Protein AF-A0A545VJJ9-F1 (afdb_monomer_lite)

InterPro domains:
  IPR016169 FAD-binding, type PCMH, subdomain 2 [G3DSA:3.30.465.10] (270-296)

Foldseek 3Di:
DDDDDFAAQEEEDDDDDDADADAFPDDDPPDPQPPPPVVLCVQADPPKDKAAPPDPVQCVLLPAPDPDDRDPDGIDIRHDDVSNSLLAHHHDYDYDDPPDQFPPCVVCVRVVRNPHPDDDTGDDDPVCVCVVSQNDCVRPVNDPPQKDKAKDKFFAAHDHVSLVVVLRVLVSVLCVVPVQQRNWYKYKYFDDLCVLLVDDCVPDQFHPSNTGIMIMGIRIGHDPVDPVVVVSSVVSNVVSLVSVVVSRVDPATAGDQVNHRQPDDCCNHRNPDPVSLVVQVVVCCVPPVPCPPVDGPDSD

Secondary structure (DSSP, 8-state):
-------EEEEEE---S---EE--------------SHHHHTTS-TT-EEE-TTSHHHHHHT----SSPPP----EEE--SHHHHHTS-EEEEE---TT-SS--HHHHHHHHTT--S--------GGGHHHHTT-STTSGGGS---EEEEE--EEESSEEHHHHHHHHHHHHHHHHH-GGGTT-EEEEEE---HHHHTS-GGGSS---TT--EEEEEEEEEE--S-HHHHHHHHHHHHHHHHHHHHHHT-SS----GGG--S---HHHHH-S-HHHHHHHHHHHHHH-TT-SS-SSS---

Radius of gyration: 21.26 Å; chains: 1; bounding box: 45×46×68 Å

Organism: NCBI:txid43265

pLDDT: mean 77.05, std 21.9, range [18.28, 98.44]

Structure (mmCIF, N/CA/C/O backbone):
data_AF-A0A545VJJ9-F1
#
_entry.id   AF-A0A545VJJ9-F1
#
loop_
_atom_site.group_PDB
_atom_site.id
_atom_site.type_symbol
_atom_site.label_atom_id
_atom_site.label_alt_id
_atom_site.label_comp_id
_atom_site.label_asym_id
_atom_site.label_entity_id
_atom_site.label_seq_id
_atom_site.pdbx_PDB_ins_code
_atom_site.Cartn_x
_atom_site.Cartn_y
_atom_site.Cartn_z
_atom_site.occupancy
_atom_site.B_iso_or_equiv
_atom_site.auth_seq_id
_atom_site.auth_comp_id
_atom_site.auth_asym_id
_atom_site.auth_atom_id
_atom_site.pdbx_PDB_model_num
ATOM 1 N N . MET A 1 1 ? -25.730 14.540 4.081 1.00 20.94 1 MET A N 1
ATOM 2 C CA . MET A 1 1 ? -25.357 14.005 5.403 1.00 20.94 1 MET A CA 1
ATOM 3 C C . MET A 1 1 ? -23.858 13.904 5.384 1.00 20.94 1 MET A C 1
ATOM 5 O O . MET A 1 1 ? -23.326 13.169 4.560 1.00 20.94 1 MET A O 1
ATOM 9 N N . ASP A 1 2 ? -23.224 14.782 6.146 1.00 18.28 2 ASP A N 1
ATOM 10 C CA . ASP A 1 2 ? -21.819 15.124 5.984 1.00 18.28 2 ASP A CA 1
ATOM 11 C C . ASP A 1 2 ? -20.906 14.002 6.476 1.00 18.28 2 ASP A C 1
ATOM 13 O O . ASP A 1 2 ? -21.122 13.402 7.527 1.00 18.28 2 ASP A O 1
ATOM 17 N N . VAL A 1 3 ? -19.922 13.691 5.634 1.00 21.20 3 VAL A N 1
ATOM 18 C CA . VAL A 1 3 ? -18.941 12.626 5.814 1.00 21.20 3 VAL A CA 1
ATOM 19 C C . VAL A 1 3 ? -17.660 13.283 6.299 1.00 21.20 3 VAL A C 1
ATOM 21 O O . VAL A 1 3 ? -17.005 13.981 5.525 1.00 21.20 3 VAL A O 1
ATOM 24 N N . LEU A 1 4 ? -17.279 13.029 7.547 1.00 19.20 4 LEU A N 1
ATOM 25 C CA . LEU A 1 4 ? -15.969 13.412 8.053 1.00 19.20 4 LEU A CA 1
ATOM 26 C C . LEU A 1 4 ? -15.004 12.235 7.928 1.00 19.20 4 LEU A C 1
ATOM 28 O O . LEU A 1 4 ? -15.142 11.196 8.569 1.00 19.20 4 LEU A O 1
ATOM 32 N N . ARG A 1 5 ? -14.046 12.402 7.013 1.00 25.05 5 ARG A N 1
ATOM 33 C CA . ARG A 1 5 ? -12.944 11.477 6.758 1.00 25.05 5 ARG A CA 1
ATOM 34 C C . ARG A 1 5 ? -11.735 12.039 7.484 1.00 25.05 5 ARG A C 1
ATOM 36 O O . ARG A 1 5 ? -11.186 13.038 7.034 1.00 25.05 5 ARG A O 1
ATOM 43 N N . VAL A 1 6 ? -11.331 11.413 8.582 1.00 22.17 6 VAL A N 1
ATOM 44 C CA . VAL A 1 6 ? -10.058 11.727 9.239 1.00 22.17 6 VAL A CA 1
ATOM 45 C C . VAL A 1 6 ? -9.119 10.544 9.042 1.00 22.17 6 VAL A C 1
ATOM 47 O O . VAL A 1 6 ? -9.543 9.389 9.122 1.00 22.17 6 VAL A O 1
ATOM 50 N N . ALA A 1 7 ? -7.878 10.849 8.661 1.00 23.67 7 ALA A N 1
ATOM 51 C CA . ALA A 1 7 ? -6.887 9.891 8.200 1.00 23.67 7 ALA A CA 1
ATOM 52 C C . ALA A 1 7 ? -6.727 8.710 9.150 1.00 23.67 7 ALA A C 1
ATOM 54 O O . ALA A 1 7 ? -6.423 8.864 10.334 1.00 23.67 7 ALA A O 1
ATOM 55 N N . ALA A 1 8 ? -6.905 7.522 8.579 1.00 26.80 8 ALA A N 1
ATOM 56 C CA . ALA A 1 8 ? -6.723 6.272 9.270 1.00 26.80 8 ALA A CA 1
ATOM 57 C C . ALA A 1 8 ? -5.592 5.459 8.631 1.00 26.80 8 ALA A C 1
ATOM 59 O O . ALA A 1 8 ? -5.534 5.303 7.407 1.00 26.80 8 ALA A O 1
ATOM 60 N N . ALA A 1 9 ? -4.733 4.874 9.465 1.00 27.95 9 ALA A N 1
ATOM 61 C CA . ALA A 1 9 ? -4.106 3.602 9.152 1.00 27.95 9 ALA A CA 1
ATOM 62 C C . ALA A 1 9 ? -5.248 2.623 8.853 1.00 27.95 9 ALA A C 1
ATOM 64 O O . ALA A 1 9 ? -5.982 2.214 9.752 1.00 27.95 9 ALA A O 1
ATOM 65 N N . SER A 1 10 ? -5.476 2.347 7.573 1.00 28.97 10 SER A N 1
ATOM 66 C CA . SER A 1 10 ? -6.531 1.437 7.146 1.00 28.97 10 SER A CA 1
ATOM 67 C C . SER A 1 10 ? -5.924 0.052 7.114 1.00 28.97 10 SER A C 1
ATOM 69 O O . SER A 1 10 ? -4.957 -0.217 6.406 1.00 28.97 10 SER A O 1
ATOM 71 N N . THR A 1 11 ? -6.452 -0.830 7.940 1.00 28.98 11 THR A N 1
ATOM 72 C CA . THR A 1 11 ? -6.027 -2.220 7.958 1.00 28.98 11 THR A CA 1
ATOM 73 C C . THR A 1 11 ? -7.185 -3.070 7.453 1.00 28.98 11 THR A C 1
ATOM 75 O O . THR A 1 11 ? -8.321 -2.975 7.925 1.00 28.98 11 THR A O 1
ATOM 78 N N . TRP A 1 12 ? -6.905 -3.847 6.415 1.00 28.59 12 TRP A N 1
ATOM 79 C CA . TRP A 1 12 ? -7.834 -4.786 5.811 1.00 28.59 12 TRP A CA 1
ATOM 80 C C . TRP A 1 12 ? -7.461 -6.165 6.317 1.00 28.59 12 TRP A C 1
ATOM 82 O O . TRP A 1 12 ? -6.346 -6.615 6.068 1.00 28.59 12 TRP A O 1
ATOM 92 N N . SER A 1 13 ? -8.383 -6.831 7.002 1.00 28.17 13 SER A N 1
ATOM 93 C CA . SER A 1 13 ? -8.182 -8.206 7.450 1.00 28.17 13 SER A CA 1
ATOM 94 C C . SER A 1 13 ? -9.386 -9.042 7.044 1.00 28.17 13 SER A C 1
ATOM 96 O O . SER A 1 13 ? -10.445 -8.954 7.661 1.00 28.17 13 SER A O 1
ATOM 98 N N . TYR A 1 14 ? -9.225 -9.881 6.017 1.00 26.98 14 TYR A N 1
ATOM 99 C CA . TYR A 1 14 ? -10.125 -11.017 5.807 1.00 26.98 14 TYR A CA 1
ATOM 100 C C . TYR A 1 14 ? -9.566 -12.192 6.600 1.00 26.98 14 TYR A C 1
ATOM 102 O O . TYR A 1 14 ? -8.536 -12.768 6.244 1.00 26.98 14 TYR A O 1
ATOM 110 N N . PHE A 1 15 ? -10.205 -12.514 7.724 1.00 26.39 15 PHE A N 1
ATOM 111 C CA . PHE A 1 15 ? -9.742 -13.603 8.571 1.00 26.39 15 PHE A CA 1
ATOM 112 C C . PHE A 1 15 ? -9.972 -14.955 7.892 1.00 26.39 15 PHE A C 1
ATOM 114 O O . PHE A 1 15 ? -11.098 -15.387 7.672 1.00 26.39 15 PHE A O 1
ATOM 121 N N . SER A 1 16 ? -8.867 -15.652 7.646 1.00 28.75 16 SER A N 1
ATOM 122 C CA . SER A 1 16 ? -8.814 -17.108 7.557 1.00 28.75 16 SER A CA 1
ATOM 123 C C . SER A 1 16 ? -7.628 -17.575 8.403 1.00 28.75 16 SER A C 1
ATOM 125 O O . SER A 1 16 ? -6.496 -17.341 7.991 1.00 28.75 16 SER A O 1
ATOM 127 N N . ASP A 1 17 ? -7.907 -18.127 9.587 1.00 27.34 17 ASP A N 1
ATOM 128 C CA . ASP A 1 17 ? -7.131 -18.923 10.570 1.00 27.34 17 ASP A CA 1
ATOM 129 C C . ASP A 1 17 ? -5.579 -18.899 10.671 1.00 27.34 17 ASP A C 1
ATOM 131 O O . ASP A 1 17 ? -5.043 -19.611 11.510 1.00 27.34 17 ASP A O 1
ATOM 135 N N . ASN A 1 18 ? -4.816 -18.092 9.924 1.00 29.27 18 ASN A N 1
ATOM 136 C CA . ASN A 1 18 ? -3.358 -18.265 9.787 1.00 29.27 18 ASN A CA 1
ATOM 137 C C . ASN A 1 18 ? -2.501 -16.992 9.945 1.00 29.27 18 ASN A C 1
ATOM 139 O O . ASN A 1 18 ? -1.331 -16.997 9.563 1.00 29.27 18 ASN A O 1
ATOM 143 N N . ALA A 1 19 ? -3.023 -15.901 10.513 1.00 33.28 19 ALA A N 1
ATOM 144 C CA . ALA A 1 19 ? -2.192 -14.733 10.816 1.00 33.28 19 ALA A CA 1
ATOM 145 C C . ALA A 1 19 ? -1.406 -14.959 12.123 1.00 33.28 19 ALA A C 1
ATOM 147 O O . ALA A 1 19 ? -1.921 -14.746 13.219 1.00 33.28 19 ALA A O 1
ATOM 148 N N . THR A 1 20 ? -0.154 -15.408 12.015 1.00 31.19 20 THR A N 1
ATOM 149 C CA . THR A 1 20 ? 0.766 -15.503 13.154 1.00 31.19 20 THR A CA 1
ATOM 150 C C . THR A 1 20 ? 1.360 -14.129 13.481 1.00 31.19 20 THR A C 1
ATOM 152 O O . THR A 1 20 ? 1.963 -13.466 12.637 1.00 31.19 20 THR A O 1
ATOM 155 N N . LEU A 1 21 ? 1.192 -13.692 14.731 1.00 34.75 21 LEU A N 1
ATOM 156 C CA . LEU A 1 21 ? 1.942 -12.575 15.311 1.00 34.75 21 LEU A CA 1
ATOM 157 C C . LEU A 1 21 ? 3.340 -13.084 15.692 1.00 34.75 21 LEU A C 1
ATOM 159 O O . LEU A 1 21 ? 3.452 -14.137 16.319 1.00 34.75 21 LEU A O 1
ATOM 163 N N . SER A 1 22 ? 4.397 -12.359 15.327 1.00 37.69 22 SER A N 1
ATOM 164 C CA . SER A 1 22 ? 5.768 -12.672 15.745 1.00 37.69 22 SER A CA 1
ATOM 165 C C . SER A 1 22 ? 6.411 -11.440 16.381 1.00 37.69 22 SER A C 1
ATOM 167 O O . SER A 1 22 ? 6.237 -10.326 15.887 1.00 37.69 22 SER A O 1
ATOM 169 N N . TYR A 1 23 ? 7.131 -11.643 17.486 1.00 37.50 23 TYR A N 1
ATOM 170 C CA . TYR A 1 23 ? 8.018 -10.634 18.061 1.00 37.50 23 TYR A CA 1
ATOM 171 C C . TYR A 1 23 ? 9.285 -10.582 17.210 1.00 37.50 23 TYR A C 1
ATOM 173 O O . TYR A 1 23 ? 9.934 -11.607 16.991 1.00 37.50 23 TYR A O 1
ATOM 181 N N . CYS A 1 24 ? 9.633 -9.403 16.703 1.00 43.34 24 CYS A N 1
ATOM 182 C CA . CYS A 1 24 ? 10.819 -9.262 15.871 1.00 43.34 24 CYS A CA 1
ATOM 183 C C . CYS A 1 24 ? 12.086 -9.319 16.723 1.00 43.34 24 CYS A C 1
ATOM 185 O O . CYS A 1 24 ? 12.198 -8.621 17.728 1.00 43.34 24 CYS A O 1
ATOM 187 N N . ASN A 1 25 ? 13.081 -10.092 16.278 1.00 33.94 25 ASN A N 1
ATOM 188 C CA . ASN A 1 25 ? 14.444 -10.060 16.814 1.00 33.94 25 ASN A CA 1
ATOM 189 C C . ASN A 1 25 ? 15.152 -8.752 16.403 1.00 33.94 25 ASN A C 1
ATOM 191 O O . ASN A 1 25 ? 16.148 -8.769 15.681 1.00 33.94 25 ASN A O 1
ATOM 195 N N . LEU A 1 26 ? 14.633 -7.601 16.832 1.00 33.31 26 LEU A N 1
ATOM 196 C CA . LEU A 1 26 ? 15.369 -6.345 16.791 1.00 33.31 26 LEU A CA 1
ATOM 197 C C . LEU A 1 26 ? 16.293 -6.320 18.011 1.00 33.31 26 LEU A C 1
ATOM 199 O O . LEU A 1 26 ? 15.840 -6.301 19.155 1.00 33.31 26 LEU A O 1
ATOM 203 N N . VAL A 1 27 ? 17.606 -6.338 17.773 1.00 33.19 27 VAL A N 1
ATOM 204 C CA . VAL A 1 27 ? 18.608 -6.065 18.809 1.00 33.19 27 VAL A CA 1
ATOM 205 C C . VAL A 1 27 ? 18.357 -4.651 19.323 1.00 33.19 27 VAL A C 1
ATOM 207 O O . VAL A 1 27 ? 18.687 -3.698 18.629 1.00 33.19 27 VAL A O 1
ATOM 210 N N . SER A 1 28 ? 17.740 -4.538 20.506 1.00 32.59 28 SER A N 1
ATOM 211 C CA . SER A 1 28 ? 17.663 -3.346 21.364 1.00 32.59 28 SER A CA 1
ATOM 212 C C . SER A 1 28 ? 17.810 -2.008 20.619 1.00 32.59 28 SER A C 1
ATOM 214 O O . SER A 1 28 ? 18.750 -1.248 20.864 1.00 32.59 28 SER A O 1
ATOM 216 N N . ALA A 1 29 ? 16.875 -1.690 19.724 1.00 29.45 29 ALA A N 1
ATOM 217 C CA . ALA A 1 29 ? 16.673 -0.300 19.351 1.00 29.45 29 ALA A CA 1
ATOM 218 C C . ALA A 1 29 ? 15.971 0.352 20.545 1.00 29.45 29 ALA A C 1
ATOM 220 O O . ALA A 1 29 ? 14.855 -0.040 20.889 1.00 29.45 29 ALA A O 1
ATOM 221 N N . GLN A 1 30 ? 16.649 1.278 21.228 1.00 25.94 30 GLN A N 1
ATOM 222 C CA . GLN A 1 30 ? 16.035 2.079 22.285 1.00 25.94 30 GLN A CA 1
ATOM 223 C C . GLN A 1 30 ? 14.725 2.659 21.751 1.00 25.94 30 GLN A C 1
ATOM 225 O O . GLN A 1 30 ? 14.731 3.483 20.837 1.00 25.94 30 GLN A O 1
ATOM 230 N N . VAL A 1 31 ? 13.607 2.199 22.314 1.00 28.56 31 VAL A N 1
ATOM 231 C CA . VAL A 1 31 ? 12.298 2.814 22.110 1.00 28.56 31 VAL A CA 1
ATOM 232 C C . VAL A 1 31 ? 12.452 4.275 22.542 1.00 28.56 31 VAL A C 1
ATOM 234 O O . VAL A 1 31 ? 12.820 4.503 23.698 1.00 28.56 31 VAL A O 1
ATOM 237 N N . PRO A 1 32 ? 12.238 5.265 21.657 1.00 27.86 32 PRO A N 1
ATOM 238 C CA . PRO A 1 32 ? 12.323 6.661 22.048 1.00 27.86 32 PRO A CA 1
ATOM 239 C C . PRO A 1 32 ? 11.329 6.902 23.183 1.00 27.86 32 PRO A C 1
ATOM 241 O O . PRO A 1 32 ? 10.122 6.730 23.019 1.00 27.86 32 PRO A O 1
ATOM 244 N N . THR A 1 33 ? 11.832 7.260 24.360 1.00 31.61 33 THR A N 1
ATOM 245 C CA . THR A 1 33 ? 10.987 7.715 25.459 1.00 31.61 33 THR A CA 1
ATOM 246 C C . THR A 1 33 ? 10.399 9.059 25.056 1.00 31.61 33 THR A C 1
ATOM 248 O O . THR A 1 33 ? 11.144 10.031 24.897 1.00 31.61 33 THR A O 1
ATOM 251 N N . TYR A 1 34 ? 9.076 9.109 24.874 1.00 36.38 34 TYR A N 1
ATOM 252 C CA . TYR A 1 34 ? 8.335 10.347 24.641 1.00 36.38 34 TYR A CA 1
ATOM 253 C C . TYR A 1 34 ? 8.716 11.369 25.711 1.00 36.38 34 TYR A C 1
ATOM 255 O O . TYR A 1 34 ? 8.394 11.207 26.885 1.00 36.38 34 TYR A O 1
ATOM 263 N N . THR A 1 35 ? 9.445 12.406 25.313 1.00 40.19 35 THR A N 1
ATOM 264 C CA . THR A 1 35 ? 10.020 13.379 26.252 1.00 40.19 35 THR A CA 1
ATOM 265 C C . THR A 1 35 ? 9.214 14.668 26.333 1.00 40.19 35 THR A C 1
ATOM 267 O O . THR A 1 35 ? 9.600 15.561 27.079 1.00 40.19 35 THR A O 1
ATOM 270 N N . ASN A 1 36 ? 8.092 14.799 25.612 1.00 52.25 36 ASN A N 1
ATOM 271 C CA . ASN A 1 36 ? 7.314 16.034 25.680 1.00 52.25 36 ASN A CA 1
ATOM 272 C C . ASN A 1 36 ? 5.805 15.852 25.455 1.00 52.25 36 ASN A C 1
ATOM 274 O O . ASN A 1 36 ? 5.243 16.291 24.454 1.00 52.25 36 ASN A O 1
ATOM 278 N N . VAL A 1 37 ? 5.146 15.208 26.421 1.00 56.00 37 VAL A N 1
ATOM 279 C CA . VAL A 1 37 ? 3.677 15.127 26.506 1.00 56.00 37 VAL A CA 1
ATOM 280 C C . VAL A 1 37 ? 3.046 16.524 26.620 1.00 56.00 37 VAL A C 1
ATOM 282 O O . VAL A 1 37 ? 1.976 16.768 26.066 1.00 56.00 37 VAL A O 1
ATOM 285 N N . SER A 1 38 ? 3.741 17.472 27.255 1.00 54.41 38 SER A N 1
ATOM 286 C CA . SER A 1 38 ? 3.285 18.857 27.404 1.00 54.41 38 SER A CA 1
ATOM 287 C C . SER A 1 38 ? 3.072 19.550 26.052 1.00 54.41 38 SER A C 1
ATOM 289 O O . SER A 1 38 ? 2.041 20.178 25.843 1.00 54.41 38 SER A O 1
ATOM 291 N N . ALA A 1 39 ? 3.976 19.345 25.088 1.00 55.91 39 ALA A N 1
ATOM 292 C CA . ALA A 1 39 ? 3.850 19.897 23.734 1.00 55.91 39 ALA A CA 1
ATOM 293 C C . ALA A 1 39 ? 2.731 19.253 22.887 1.00 55.91 39 ALA A C 1
ATOM 295 O O . ALA A 1 39 ? 2.353 19.798 21.847 1.00 55.91 39 ALA A O 1
ATOM 296 N N . LEU A 1 40 ? 2.235 18.072 23.276 1.00 57.34 40 LEU A N 1
ATOM 297 C CA . LEU A 1 40 ? 1.028 17.486 22.691 1.00 57.34 40 LEU A CA 1
ATOM 298 C C . LEU A 1 40 ? -0.216 18.128 23.310 1.00 57.34 40 LEU A C 1
ATOM 300 O O . LEU A 1 40 ? -1.085 18.550 22.559 1.00 57.34 40 LEU A O 1
ATOM 304 N N . GLY A 1 41 ? -0.257 18.282 24.638 1.00 66.56 41 GLY A N 1
ATOM 305 C CA . GLY A 1 41 ? -1.374 18.917 25.348 1.00 66.56 41 GLY A CA 1
ATOM 306 C C . GLY A 1 41 ? -1.660 20.346 24.880 1.00 66.56 41 GLY A C 1
ATOM 307 O O . GLY A 1 41 ? -2.815 20.705 24.710 1.00 66.56 41 GLY A O 1
ATOM 308 N N . GLU A 1 42 ? -0.623 21.129 24.568 1.00 74.31 42 GLU A N 1
ATOM 309 C CA . GLU A 1 42 ? -0.762 22.492 24.019 1.00 74.31 42 GLU A CA 1
ATOM 310 C C . GLU A 1 42 ? -1.449 22.560 22.644 1.00 74.31 42 GLU A C 1
ATOM 312 O O . GLU A 1 42 ? -1.884 23.633 22.227 1.00 74.31 42 GLU A O 1
ATOM 317 N N . LYS A 1 43 ? -1.501 21.440 21.914 1.00 57.81 43 LYS A N 1
ATOM 318 C CA . LYS A 1 43 ? -2.088 21.352 20.568 1.00 57.81 43 LYS A CA 1
ATOM 319 C C . LYS A 1 43 ? -3.464 20.715 20.556 1.00 57.81 43 LYS A C 1
ATOM 321 O O . LYS A 1 43 ? -4.127 20.760 19.525 1.00 57.81 43 LYS A O 1
ATOM 326 N N . LEU A 1 44 ? -3.853 20.101 21.665 1.00 73.44 44 LEU A N 1
ATOM 327 C CA . LEU A 1 44 ? -5.192 19.587 21.814 1.00 73.44 44 LEU A CA 1
ATOM 328 C C . LEU A 1 44 ? -6.122 20.728 22.237 1.00 73.44 44 LEU A C 1
ATOM 330 O O . LEU A 1 44 ? -5.712 21.729 22.830 1.00 73.44 44 LEU A O 1
ATOM 334 N N . SER A 1 45 ? -7.390 20.577 21.905 1.00 78.12 45 SER A N 1
ATOM 335 C CA . SER A 1 45 ? -8.471 21.411 22.381 1.00 78.12 45 SER A CA 1
ATOM 336 C C . SER A 1 45 ? -8.519 21.389 23.909 1.00 78.12 45 SER A C 1
ATOM 338 O O . SER A 1 45 ? -8.068 20.448 24.560 1.00 78.12 45 SER A O 1
ATOM 340 N N . ALA A 1 46 ? -9.080 22.445 24.497 1.00 84.69 46 ALA A N 1
ATOM 341 C CA . ALA A 1 46 ? -9.102 22.619 25.949 1.00 84.69 46 ALA A CA 1
ATOM 342 C C . ALA A 1 46 ? -9.830 21.488 26.704 1.00 84.69 46 ALA A C 1
ATOM 344 O O . ALA A 1 46 ? -9.577 21.297 27.891 1.00 84.69 46 ALA A O 1
ATOM 345 N N . ASP A 1 47 ? -10.711 20.756 26.018 1.00 83.06 47 ASP A N 1
ATOM 346 C CA . ASP A 1 47 ? -11.502 19.662 26.583 1.00 83.06 47 ASP A CA 1
ATOM 347 C C . ASP A 1 47 ? -10.863 18.281 26.357 1.00 83.06 47 ASP A C 1
ATOM 349 O O . ASP A 1 47 ? -11.345 17.277 26.886 1.00 83.06 47 ASP A O 1
ATOM 353 N N . ALA A 1 48 ? -9.787 18.210 25.572 1.00 76.44 48 ALA A N 1
ATOM 354 C CA . ALA A 1 48 ? -9.031 16.988 25.375 1.00 76.44 48 ALA A CA 1
ATOM 355 C C . ALA A 1 48 ? -8.095 16.726 26.556 1.00 76.44 48 ALA A C 1
ATOM 357 O O . ALA A 1 48 ? -7.595 17.635 27.220 1.00 76.44 48 ALA A O 1
ATOM 358 N N . GLU A 1 49 ? -7.813 15.452 26.801 1.00 82.31 49 GLU A N 1
ATOM 359 C CA . GLU A 1 49 ? -7.069 15.039 27.981 1.00 82.31 49 GLU A CA 1
ATOM 360 C C . GLU A 1 49 ? -5.975 14.047 27.624 1.00 82.31 49 GLU A C 1
ATOM 362 O O . GLU A 1 49 ? -6.166 13.149 26.806 1.00 82.31 49 GLU A O 1
ATOM 367 N N . ILE A 1 50 ? -4.826 14.177 28.283 1.00 72.88 50 ILE A N 1
ATOM 368 C CA . ILE A 1 50 ? -3.759 13.187 28.200 1.00 72.88 50 ILE A CA 1
ATOM 369 C C . ILE A 1 50 ? -3.681 12.451 29.533 1.00 72.88 50 ILE A C 1
ATOM 371 O O . ILE A 1 50 ? -3.290 13.019 30.550 1.00 72.88 50 ILE A O 1
ATOM 375 N N . LEU A 1 51 ? -4.039 11.172 29.522 1.00 76.56 51 LEU A N 1
ATOM 376 C CA . LEU A 1 51 ? -3.945 10.297 30.682 1.00 76.56 51 LEU A CA 1
ATOM 377 C C . LEU A 1 51 ? -2.535 9.710 30.739 1.00 76.56 51 LEU A C 1
ATOM 379 O O . LEU A 1 51 ? -2.094 9.038 29.803 1.00 76.56 51 LEU A O 1
ATOM 383 N N . LEU A 1 52 ? -1.835 9.955 31.841 1.00 77.56 52 LEU A N 1
ATOM 384 C CA . LEU A 1 52 ? -0.496 9.431 32.112 1.00 77.56 52 LEU A CA 1
ATOM 385 C C . LEU A 1 52 ? -0.556 8.163 32.985 1.00 77.56 52 LEU A C 1
ATOM 387 O O . LEU A 1 52 ? -1.551 7.984 33.696 1.00 77.56 52 LEU A O 1
ATOM 391 N N . PRO A 1 53 ? 0.482 7.294 32.962 1.00 72.56 53 PRO A N 1
ATOM 392 C CA . PRO A 1 53 ? 0.483 6.000 33.656 1.00 72.56 53 PRO A CA 1
ATOM 393 C C . PRO A 1 53 ? 0.166 6.020 35.157 1.00 72.56 53 PRO A C 1
ATOM 395 O O . PRO A 1 53 ? -0.275 5.013 35.714 1.00 72.56 53 PRO A O 1
ATOM 398 N N . ASP A 1 54 ? 0.398 7.157 35.801 1.00 77.25 54 ASP A N 1
ATOM 399 C CA . ASP A 1 54 ? 0.174 7.427 37.218 1.00 77.25 54 ASP A CA 1
ATOM 400 C C . ASP A 1 54 ? -1.272 7.833 37.562 1.00 77.25 54 ASP A C 1
ATOM 402 O O . ASP A 1 54 ? -1.613 7.906 38.740 1.00 77.25 54 ASP A O 1
ATOM 406 N N . SER A 1 55 ? -2.141 8.059 36.570 1.00 74.56 55 SER A N 1
ATOM 407 C CA . SER A 1 55 ? -3.541 8.441 36.800 1.00 74.56 55 SER A CA 1
ATOM 408 C C . SER A 1 55 ? -4.498 7.241 36.889 1.00 74.56 55 SER A C 1
ATOM 410 O O . SER A 1 55 ? -4.418 6.290 36.109 1.00 74.56 55 SER A O 1
ATOM 412 N N . ASP A 1 56 ? -5.493 7.304 37.782 1.00 76.44 56 ASP A N 1
ATOM 413 C CA . ASP A 1 56 ? -6.521 6.251 37.913 1.00 76.44 56 ASP A CA 1
ATOM 414 C C . ASP A 1 56 ? -7.301 6.045 36.607 1.00 76.44 56 ASP A C 1
ATOM 416 O O . ASP A 1 56 ? -7.613 4.925 36.194 1.00 76.44 56 ASP A O 1
ATOM 420 N N . ARG A 1 57 ? -7.577 7.144 35.898 1.00 72.81 57 ARG A N 1
ATOM 421 C CA . ARG A 1 57 ? -8.264 7.107 34.604 1.00 72.81 57 ARG A CA 1
ATOM 422 C C . ARG A 1 57 ? -7.426 6.453 33.518 1.00 72.81 57 ARG A C 1
ATOM 424 O O . ARG A 1 57 ? -8.005 5.783 32.670 1.00 72.81 57 ARG A O 1
ATOM 431 N N . TYR A 1 58 ? -6.100 6.566 33.559 1.00 68.69 58 TYR A N 1
ATOM 432 C CA . TYR A 1 58 ? -5.230 5.806 32.667 1.00 68.69 58 TYR A CA 1
ATOM 433 C C . TYR A 1 58 ? -5.359 4.304 32.910 1.00 68.69 58 TYR A C 1
ATOM 435 O O . TYR A 1 58 ? -5.492 3.552 31.950 1.00 68.69 58 TYR A O 1
ATOM 443 N N . GLN A 1 59 ? -5.376 3.849 34.166 1.00 69.88 59 GLN A N 1
ATOM 444 C CA . GLN A 1 59 ? -5.517 2.420 34.485 1.00 69.88 59 GLN A CA 1
ATOM 445 C C . GLN A 1 59 ? -6.854 1.859 33.986 1.00 69.88 59 GLN A C 1
ATOM 447 O O . GLN A 1 59 ? -6.925 0.722 33.524 1.00 69.88 59 GLN A O 1
ATOM 452 N N . HIS A 1 60 ? -7.909 2.677 34.016 1.00 69.69 60 HIS A N 1
ATOM 453 C CA . HIS A 1 60 ? -9.195 2.347 33.407 1.00 69.69 60 HIS A CA 1
ATOM 454 C C . HIS A 1 60 ? -9.167 2.386 31.872 1.00 69.69 60 HIS A C 1
ATOM 456 O O . HIS A 1 60 ? -9.681 1.464 31.244 1.00 69.69 60 HIS A O 1
ATOM 462 N N . ALA A 1 61 ? -8.558 3.408 31.270 1.00 57.31 61 ALA A N 1
ATOM 463 C CA . ALA A 1 61 ? -8.478 3.582 29.817 1.00 57.31 61 ALA A CA 1
ATOM 464 C C . ALA A 1 61 ? -7.541 2.571 29.136 1.00 57.31 61 ALA A C 1
ATOM 466 O O . ALA A 1 61 ? -7.702 2.257 27.963 1.00 57.31 61 ALA A O 1
ATOM 467 N N . THR A 1 62 ? -6.573 2.041 29.879 1.00 62.84 62 THR A N 1
ATOM 468 C CA . THR A 1 62 ? -5.641 1.001 29.430 1.00 62.84 62 THR A CA 1
ATOM 469 C C . THR A 1 62 ? -6.014 -0.385 29.947 1.00 62.84 62 THR A C 1
ATOM 471 O O . THR A 1 62 ? -5.261 -1.346 29.765 1.00 62.84 62 THR A O 1
ATOM 474 N N . ARG A 1 63 ? -7.188 -0.517 30.583 1.00 61.75 63 ARG A N 1
ATOM 475 C CA . ARG A 1 63 ? -7.667 -1.778 31.143 1.00 61.75 63 ARG A CA 1
ATOM 476 C C . ARG A 1 63 ? -7.909 -2.773 30.017 1.00 61.75 63 ARG A C 1
ATOM 478 O O . ARG A 1 63 ? -8.710 -2.535 29.121 1.00 61.75 63 ARG A O 1
ATOM 485 N N . ARG A 1 64 ? -7.243 -3.922 30.095 1.00 57.22 64 ARG A N 1
ATOM 486 C CA . ARG A 1 64 ? -7.343 -4.988 29.094 1.00 57.22 64 ARG A CA 1
ATOM 487 C C . ARG A 1 64 ? -7.915 -6.255 29.700 1.00 57.22 64 ARG A C 1
ATOM 489 O O . ARG A 1 64 ? -7.597 -6.613 30.832 1.00 57.22 64 ARG A O 1
ATOM 496 N N . TRP A 1 65 ? -8.691 -6.976 28.899 1.00 42.72 65 TRP A N 1
ATOM 497 C CA . TRP A 1 65 ? -9.124 -8.339 29.192 1.00 42.72 65 TRP A CA 1
ATOM 498 C C . TRP A 1 65 ? -8.269 -9.334 28.394 1.00 42.72 65 TRP A C 1
ATOM 500 O O . TRP A 1 65 ? -8.739 -9.997 27.476 1.00 42.72 65 TRP A O 1
ATOM 510 N N . SER A 1 66 ? -6.967 -9.402 28.682 1.00 48.44 66 SER A N 1
ATOM 511 C CA . SER A 1 66 ? -6.047 -10.320 27.997 1.00 48.44 66 SER A CA 1
ATOM 512 C C . SER A 1 66 ? -5.076 -10.959 28.981 1.00 48.44 66 SER A C 1
ATOM 514 O O . SER A 1 66 ? -4.621 -10.304 29.914 1.00 48.44 66 SER A O 1
ATOM 516 N N . VAL A 1 67 ? -4.756 -12.235 28.748 1.00 36.41 67 VAL A N 1
ATOM 517 C CA . VAL A 1 67 ? -3.748 -13.008 29.499 1.00 36.41 67 VAL A CA 1
ATOM 518 C C . VAL A 1 67 ? -2.341 -12.909 28.890 1.00 36.41 67 VAL A C 1
ATOM 520 O O . VAL A 1 67 ? -1.414 -13.542 29.385 1.00 36.41 67 VAL A O 1
ATOM 523 N N . LEU A 1 68 ? -2.180 -12.144 27.805 1.00 41.22 68 LEU A N 1
ATOM 524 C CA . LEU A 1 68 ? -0.889 -11.883 27.165 1.00 41.22 68 LEU A CA 1
ATOM 525 C C . LEU A 1 68 ? -0.183 -10.691 27.817 1.00 41.22 68 LEU A C 1
ATOM 527 O O . LEU A 1 68 ? -0.840 -9.795 28.355 1.00 41.22 68 LEU A O 1
ATOM 531 N N . GLU A 1 69 ? 1.146 -10.660 27.708 1.00 39.19 69 GLU A N 1
ATOM 532 C CA . GLU A 1 69 ? 1.983 -9.591 28.255 1.00 39.19 69 GLU A CA 1
ATOM 533 C C . GLU A 1 69 ? 1.484 -8.207 27.807 1.00 39.19 69 GLU A C 1
ATOM 535 O O . GLU A 1 69 ? 1.094 -7.991 26.652 1.00 39.19 69 GLU A O 1
ATOM 540 N N . ALA A 1 70 ? 1.388 -7.277 28.760 1.00 45.06 70 ALA A N 1
ATOM 541 C CA . ALA A 1 70 ? 0.810 -5.969 28.503 1.00 45.06 70 ALA A CA 1
ATOM 542 C C . ALA A 1 70 ? 1.814 -5.061 27.785 1.00 45.06 70 ALA A C 1
ATOM 544 O O . ALA A 1 70 ? 2.928 -4.897 28.282 1.00 45.06 70 ALA A O 1
ATOM 545 N N . PRO A 1 71 ? 1.445 -4.430 26.652 1.00 44.94 71 PRO A N 1
ATOM 546 C CA . PRO A 1 71 ? 2.303 -3.417 26.064 1.00 44.94 71 PRO A CA 1
ATOM 547 C C . PRO A 1 71 ? 2.411 -2.238 27.033 1.00 44.94 71 PRO A C 1
ATOM 549 O O . PRO A 1 71 ? 1.417 -1.820 27.630 1.00 44.94 71 PRO A O 1
ATOM 552 N N . THR A 1 72 ? 3.605 -1.668 27.166 1.00 51.88 72 THR A N 1
ATOM 553 C CA . THR A 1 72 ? 3.790 -0.419 27.907 1.00 51.88 72 THR A CA 1
ATOM 554 C C . THR A 1 72 ? 3.175 0.723 27.099 1.00 51.88 72 THR A C 1
ATOM 556 O O . THR A 1 72 ? 3.747 1.182 26.111 1.00 51.88 72 THR A O 1
ATOM 559 N N . ILE A 1 73 ? 1.974 1.153 27.482 1.00 55.66 73 ILE A N 1
ATOM 560 C CA . ILE A 1 73 ? 1.344 2.358 26.938 1.00 55.66 73 ILE A CA 1
ATOM 561 C C . ILE A 1 73 ? 2.037 3.562 27.605 1.00 55.66 73 ILE A C 1
ATOM 563 O O . ILE A 1 73 ? 2.336 3.539 28.793 1.00 55.66 73 ILE A O 1
ATOM 567 N N . SER A 1 74 ? 2.420 4.579 26.831 1.00 52.41 74 SER A N 1
ATOM 568 C CA . SER A 1 74 ? 3.156 5.733 27.378 1.00 52.41 74 SER A CA 1
ATOM 569 C C . SER A 1 74 ? 2.219 6.824 27.897 1.00 52.41 74 SER A C 1
ATOM 571 O O . SER A 1 74 ? 2.538 7.478 28.881 1.00 52.41 74 SER A O 1
ATOM 573 N N . PHE A 1 75 ? 1.076 7.010 27.236 1.00 58.16 75 PHE A N 1
ATOM 574 C CA . PHE A 1 75 ? -0.027 7.896 27.614 1.00 58.16 75 PHE A CA 1
ATOM 575 C C . PHE A 1 75 ? -1.252 7.566 26.741 1.00 58.16 75 PHE A C 1
ATOM 577 O O . PHE A 1 75 ? -1.112 6.912 25.704 1.00 58.16 75 PHE A O 1
ATOM 584 N N . VAL A 1 76 ? -2.444 8.005 27.145 1.00 62.47 76 VAL A N 1
ATOM 585 C CA . VAL A 1 76 ? -3.692 7.889 26.367 1.00 62.47 76 VAL A CA 1
ATOM 586 C C . VAL A 1 76 ? -4.209 9.290 26.066 1.00 62.47 76 VAL A C 1
ATOM 588 O O . VAL A 1 76 ? -4.298 10.098 26.981 1.00 62.47 76 VAL A O 1
ATOM 591 N N . VAL A 1 77 ? -4.564 9.579 24.813 1.00 67.19 77 VAL A N 1
ATOM 592 C CA . VAL A 1 77 ? -5.226 10.840 24.446 1.00 67.19 77 VAL A CA 1
ATOM 593 C C . VAL A 1 77 ? -6.730 10.603 24.379 1.00 67.19 77 VAL A C 1
ATOM 595 O O . VAL A 1 77 ? -7.200 9.794 23.582 1.00 67.19 77 VAL A O 1
ATOM 598 N N . VAL A 1 78 ? -7.479 11.306 25.217 1.00 74.56 78 VAL A N 1
ATOM 599 C CA . VAL A 1 78 ? -8.933 11.418 25.129 1.00 74.56 78 VAL A CA 1
ATOM 600 C C . VAL A 1 78 ? -9.221 12.638 24.264 1.00 74.56 78 VAL A C 1
ATOM 602 O O . VAL A 1 78 ? -9.045 13.772 24.700 1.00 74.56 78 VAL A O 1
ATOM 605 N N . VAL A 1 79 ? -9.594 12.393 23.012 1.00 69.81 79 VAL A N 1
ATOM 606 C CA . VAL A 1 79 ? -9.939 13.443 22.045 1.00 69.81 79 VAL A CA 1
ATOM 607 C C . VAL A 1 79 ? -11.306 14.048 22.381 1.00 69.81 79 VAL A C 1
ATOM 609 O O . VAL A 1 79 ? -12.219 13.312 22.762 1.00 69.81 79 VAL A O 1
ATOM 612 N N . ALA A 1 80 ? -11.462 15.365 22.230 1.00 70.62 80 ALA A N 1
ATOM 613 C CA . ALA A 1 80 ? -12.728 16.064 22.475 1.00 70.62 80 ALA A CA 1
ATOM 614 C C . ALA A 1 80 ? -13.328 16.683 21.201 1.00 70.62 80 ALA A C 1
ATOM 616 O O . ALA A 1 80 ? -14.541 16.870 21.107 1.00 70.62 80 ALA A O 1
ATOM 617 N N . THR A 1 81 ? -12.494 16.961 20.200 1.00 61.56 81 THR A N 1
ATOM 618 C CA . THR A 1 81 ? -12.865 17.596 18.933 1.00 61.56 81 THR A CA 1
ATOM 619 C C . THR A 1 81 ? -12.221 16.888 17.742 1.00 61.56 81 THR A C 1
ATOM 621 O O . THR A 1 81 ? -11.248 16.152 17.878 1.00 61.56 81 THR A O 1
ATOM 624 N N . GLU A 1 82 ? -12.737 17.141 16.542 1.00 52.56 82 GLU A N 1
ATOM 625 C CA . GLU A 1 82 ? -12.163 16.621 15.293 1.00 52.56 82 GLU A CA 1
ATOM 626 C C . GLU A 1 82 ? -10.745 17.151 15.030 1.00 52.56 82 GLU A C 1
ATOM 628 O O . GLU A 1 82 ? -9.933 16.452 14.426 1.00 52.56 82 GLU A O 1
ATOM 633 N N . GLU A 1 83 ? -10.413 18.338 15.546 1.00 54.44 83 GLU A N 1
ATOM 634 C CA . GLU A 1 83 ? -9.056 18.893 15.500 1.00 54.44 83 GLU A CA 1
ATOM 635 C C . GLU A 1 83 ? -8.086 18.079 16.375 1.00 54.44 83 GLU A C 1
ATOM 637 O O . GLU A 1 83 ? -6.944 17.868 15.983 1.00 54.44 83 GLU A O 1
ATOM 642 N N . ASP A 1 84 ? -8.541 17.509 17.497 1.00 56.91 84 ASP A N 1
ATOM 643 C CA . ASP A 1 84 ? -7.721 16.610 18.333 1.00 56.91 84 ASP A CA 1
ATOM 644 C C . ASP A 1 84 ? -7.393 15.302 17.616 1.00 56.91 84 ASP A C 1
ATOM 646 O O . ASP A 1 84 ? -6.296 14.749 17.748 1.00 56.91 84 ASP A O 1
ATOM 650 N N . ILE A 1 85 ? -8.344 14.826 16.810 1.00 54.53 85 ILE A N 1
ATOM 651 C CA . ILE A 1 85 ? -8.139 13.695 15.908 1.00 54.53 85 ILE A CA 1
ATOM 652 C C . ILE A 1 85 ? -7.172 14.111 14.792 1.00 54.53 85 ILE A C 1
ATOM 654 O O . ILE A 1 85 ? -6.283 13.348 14.442 1.00 54.53 85 ILE A O 1
ATOM 658 N N . ALA A 1 86 ? -7.242 15.341 14.277 1.00 48.84 86 ALA A N 1
ATOM 659 C CA . ALA A 1 86 ? -6.253 15.836 13.315 1.00 48.84 86 ALA A CA 1
ATOM 660 C C . ALA A 1 86 ? -4.823 15.908 13.898 1.00 48.84 86 ALA A C 1
ATOM 662 O O . ALA A 1 86 ? -3.850 15.815 13.146 1.00 48.84 86 ALA A O 1
ATOM 663 N N . GLN A 1 87 ? -4.672 15.988 15.228 1.00 57.91 87 GLN A N 1
ATOM 664 C CA . GLN A 1 87 ? -3.373 15.895 15.904 1.00 57.91 87 GLN A CA 1
ATOM 665 C C . GLN A 1 87 ? -2.860 14.448 16.092 1.00 57.91 87 GLN A C 1
ATOM 667 O O . GLN A 1 87 ? -1.708 14.279 16.508 1.00 57.91 87 GLN A O 1
ATOM 672 N N . THR A 1 88 ? -3.654 13.401 15.798 1.00 63.12 88 THR A N 1
ATOM 673 C CA . THR A 1 88 ? -3.279 11.983 16.008 1.00 63.12 88 THR A CA 1
ATOM 674 C C . THR A 1 88 ? -3.836 11.021 14.935 1.00 63.12 88 THR A C 1
ATOM 676 O O . THR A 1 88 ? -5.040 10.974 14.715 1.00 63.12 88 THR A O 1
ATOM 679 N N . PRO A 1 89 ? -3.013 10.182 14.270 1.00 70.75 89 PRO A N 1
ATOM 680 C CA . PRO A 1 89 ? -3.529 9.235 13.276 1.00 70.75 89 PRO A CA 1
ATOM 681 C C . PRO A 1 89 ? -4.562 8.257 13.851 1.00 70.75 89 PRO A C 1
ATOM 683 O O . PRO A 1 89 ? -4.348 7.667 14.909 1.00 70.75 89 PRO A O 1
ATOM 686 N N . VAL A 1 90 ? -5.650 8.011 13.120 1.00 75.06 90 VAL A N 1
ATOM 687 C CA . VAL A 1 90 ? -6.662 7.011 13.499 1.00 75.06 90 VAL A CA 1
ATOM 688 C C . VAL A 1 90 ? -6.222 5.625 13.022 1.00 75.06 90 VAL A C 1
ATOM 690 O O . VAL A 1 90 ? -5.474 5.498 12.055 1.00 75.06 90 VAL A O 1
ATOM 693 N N . ILE A 1 91 ? -6.681 4.555 13.669 1.00 77.50 91 ILE A N 1
ATOM 694 C CA . ILE A 1 91 ? -6.571 3.196 13.124 1.00 77.50 91 ILE A CA 1
ATOM 695 C C . ILE A 1 91 ? -7.977 2.702 12.802 1.00 77.50 91 ILE A C 1
ATOM 697 O O . ILE A 1 91 ? -8.865 2.733 13.651 1.00 77.50 91 ILE A O 1
ATOM 701 N N . MET A 1 92 ? -8.171 2.251 11.567 1.00 73.38 92 MET A N 1
ATOM 702 C CA . MET A 1 92 ? -9.444 1.771 11.045 1.00 73.38 92 MET A CA 1
ATOM 703 C C . MET A 1 92 ? -9.320 0.305 10.644 1.00 73.38 92 MET A C 1
ATOM 705 O O . MET A 1 92 ? -8.375 -0.093 9.957 1.00 73.38 92 MET A O 1
ATOM 709 N N . PHE A 1 93 ? -10.310 -0.481 11.058 1.00 75.25 93 PHE A N 1
ATOM 710 C CA . PHE A 1 93 ? -10.443 -1.894 10.730 1.00 75.25 93 PHE A CA 1
ATOM 711 C C . PHE A 1 93 ? -11.800 -2.142 10.082 1.00 75.25 93 PHE A C 1
ATOM 713 O O . PHE A 1 93 ? -12.822 -1.657 10.565 1.00 75.25 93 PHE A O 1
ATOM 720 N N . TYR A 1 94 ? -11.802 -2.957 9.033 1.00 74.06 94 TYR A N 1
ATOM 721 C CA . TYR A 1 94 ? -13.018 -3.514 8.454 1.00 74.06 94 TYR A CA 1
ATOM 722 C C . TYR A 1 94 ? -13.056 -5.010 8.736 1.00 74.06 94 TYR A C 1
ATOM 724 O O . TYR A 1 94 ? -12.106 -5.725 8.417 1.00 74.06 94 TYR A O 1
ATOM 732 N N . ILE A 1 95 ? -14.160 -5.481 9.313 1.00 78.06 95 ILE A N 1
ATOM 733 C CA . ILE A 1 95 ? -14.404 -6.904 9.546 1.00 78.06 95 ILE A CA 1
ATOM 734 C C . ILE A 1 95 ? -15.702 -7.256 8.829 1.00 78.06 95 ILE A C 1
ATOM 736 O O . ILE A 1 95 ? -16.763 -6.738 9.167 1.00 78.06 95 ILE A O 1
ATOM 740 N N . ALA A 1 96 ? -15.605 -8.122 7.824 1.00 78.88 96 ALA A N 1
ATOM 741 C CA . ALA A 1 96 ? -16.737 -8.582 7.031 1.00 78.88 96 ALA A CA 1
ATOM 742 C C . ALA A 1 96 ? -16.806 -10.111 7.056 1.00 78.88 96 ALA A C 1
ATOM 744 O O . ALA A 1 96 ? -15.776 -10.786 7.052 1.00 78.88 96 ALA A O 1
ATOM 745 N N . GLN A 1 97 ? -18.023 -10.653 7.063 1.00 78.31 97 GLN A N 1
ATOM 746 C CA . GLN A 1 97 ? -18.269 -12.090 7.022 1.00 78.31 97 GLN A CA 1
ATOM 747 C C . GLN A 1 97 ? -19.341 -12.407 5.981 1.00 78.31 97 GLN A C 1
ATOM 749 O O . GLN A 1 97 ? -20.458 -11.898 6.050 1.00 78.31 97 GLN A O 1
ATOM 754 N N . GLU A 1 98 ? -19.000 -13.270 5.025 1.00 83.56 98 GLU A N 1
ATOM 755 C CA . GLU A 1 98 ? -19.948 -13.762 4.028 1.00 83.56 98 GLU A CA 1
ATOM 756 C C . GLU A 1 98 ? -21.002 -14.678 4.669 1.00 83.56 98 GLU A C 1
ATOM 758 O O . GLU A 1 98 ? -20.707 -15.461 5.574 1.00 83.56 98 GLU A O 1
ATOM 763 N N . GLY A 1 99 ? -22.245 -14.582 4.189 1.00 81.38 99 GLY A N 1
ATOM 764 C CA . GLY A 1 99 ? -23.344 -15.452 4.617 1.00 81.38 99 GLY A CA 1
ATOM 765 C C . GLY A 1 99 ? -23.888 -15.155 6.017 1.00 81.38 99 GLY A C 1
ATOM 766 O O . GLY A 1 99 ? -24.705 -15.925 6.521 1.00 81.38 99 GLY A O 1
ATOM 767 N N . ALA A 1 100 ? -23.466 -14.054 6.643 1.00 78.31 100 ALA A N 1
ATOM 768 C CA . ALA A 1 100 ? -23.922 -13.640 7.962 1.00 78.31 100 ALA A CA 1
ATOM 769 C C . ALA A 1 100 ? -24.594 -12.260 7.913 1.00 78.31 100 ALA A C 1
ATOM 771 O O . ALA A 1 100 ? -24.143 -11.356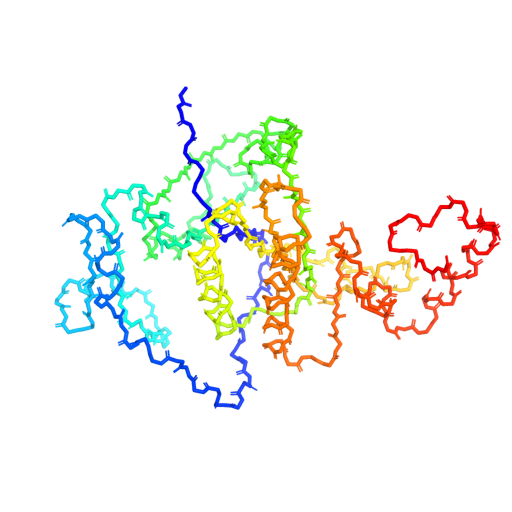 7.215 1.00 78.31 100 ALA A O 1
ATOM 772 N N . THR A 1 101 ? -25.669 -12.083 8.684 1.00 76.25 101 THR A N 1
ATOM 773 C CA . THR A 1 101 ? -26.311 -10.770 8.889 1.00 76.25 101 THR A CA 1
ATOM 774 C C . THR A 1 101 ? -25.627 -9.951 9.984 1.00 76.25 101 THR A C 1
ATOM 776 O O . THR A 1 101 ? -25.792 -8.737 10.048 1.00 76.25 101 THR A O 1
ATOM 779 N N . VAL A 1 102 ? -24.852 -10.615 10.843 1.00 80.44 102 VAL A N 1
ATOM 780 C CA . VAL A 1 102 ? -23.997 -10.023 11.873 1.00 80.44 102 VAL A CA 1
ATOM 781 C C . VAL A 1 102 ? -22.708 -10.831 11.893 1.00 80.44 102 VAL A C 1
ATOM 783 O O . VAL A 1 102 ? -22.762 -12.061 11.902 1.00 80.44 102 VAL A O 1
ATOM 786 N N . VAL A 1 103 ? -21.558 -10.157 11.897 1.00 81.44 103 VAL A N 1
ATOM 787 C CA . VAL A 1 103 ? -20.262 -10.834 12.020 1.00 81.44 103 VAL A CA 1
ATOM 788 C C . VAL A 1 103 ? -20.213 -11.597 13.343 1.00 81.44 103 VAL A C 1
ATOM 790 O O . VAL A 1 103 ? -20.579 -11.069 14.393 1.00 81.44 103 VAL A O 1
ATOM 793 N N . ASP A 1 104 ? -19.764 -12.848 13.286 1.00 85.69 104 ASP A N 1
ATOM 794 C CA . ASP A 1 104 ? -19.612 -13.710 14.450 1.00 85.69 104 ASP A CA 1
ATOM 795 C C . ASP A 1 104 ? -18.701 -13.036 15.483 1.00 85.69 104 ASP A C 1
ATOM 797 O O . ASP A 1 104 ? -17.570 -12.633 15.190 1.00 85.69 104 ASP A O 1
ATOM 801 N N . SER A 1 105 ? -19.201 -12.953 16.717 1.00 85.94 105 SER A N 1
ATOM 802 C CA . SER A 1 105 ? -18.498 -12.345 17.846 1.00 85.94 105 SER A CA 1
ATOM 803 C C . SER A 1 105 ? -17.093 -12.905 18.062 1.00 85.94 105 SER A C 1
ATOM 805 O O . SER A 1 105 ? -16.228 -12.192 18.559 1.00 85.94 105 SER A O 1
ATOM 807 N N . LYS A 1 106 ? -16.807 -14.148 17.651 1.00 88.62 106 LYS A N 1
ATOM 808 C CA . LYS A 1 106 ? -15.450 -14.704 17.755 1.00 88.62 106 LYS A CA 1
ATOM 809 C C . LYS A 1 106 ? -14.407 -13.914 16.949 1.00 88.62 106 LYS A C 1
ATOM 811 O O . LYS A 1 106 ? -13.232 -13.965 17.296 1.00 88.62 106 LYS A O 1
ATOM 816 N N . TYR A 1 107 ? -14.827 -13.189 15.908 1.00 80.19 107 TYR A N 1
ATOM 817 C CA . TYR A 1 107 ? -13.960 -12.336 15.091 1.00 80.19 107 TYR A CA 1
ATOM 818 C C . TYR A 1 107 ? -13.968 -10.871 15.541 1.00 80.19 107 TYR A C 1
ATOM 820 O O . TYR A 1 107 ? -12.965 -10.186 15.365 1.00 80.19 107 TYR A O 1
ATOM 828 N N . THR A 1 108 ? -15.065 -10.377 16.125 1.00 79.69 108 THR A N 1
ATOM 829 C CA . THR A 1 108 ? -15.193 -8.960 16.517 1.00 79.69 108 THR A CA 1
ATOM 830 C C . THR A 1 108 ? -14.852 -8.698 17.973 1.00 79.69 108 THR A C 1
ATOM 832 O O . THR A 1 108 ? -14.381 -7.609 18.284 1.00 79.69 108 THR A O 1
ATOM 835 N N . LYS A 1 109 ? -15.031 -9.678 18.868 1.00 83.00 109 LYS A N 1
ATOM 836 C CA . LYS A 1 109 ? -14.933 -9.481 20.319 1.00 83.00 109 LYS A CA 1
ATOM 837 C C . LYS A 1 109 ? -13.591 -8.900 20.747 1.00 83.00 109 LYS A C 1
ATOM 839 O O . LYS A 1 109 ? -13.566 -8.002 21.573 1.00 83.00 109 LYS A O 1
ATOM 844 N N . LEU A 1 110 ? -12.486 -9.362 20.160 1.00 78.81 110 LEU A N 1
ATOM 845 C CA . LEU A 1 110 ? -11.161 -8.816 20.466 1.00 78.81 110 LEU A CA 1
ATOM 846 C C . LEU A 1 110 ? -11.055 -7.323 20.127 1.00 78.81 110 LEU A C 1
ATOM 848 O O . LEU A 1 110 ? -10.403 -6.591 20.858 1.00 78.81 110 LEU A O 1
ATOM 852 N N . PHE A 1 111 ? -11.700 -6.871 19.051 1.00 75.19 111 PHE A N 1
ATOM 853 C CA . PHE A 1 111 ? -11.710 -5.466 18.641 1.00 75.19 111 PHE A CA 1
ATOM 854 C C . PHE A 1 111 ? -12.712 -4.638 19.447 1.00 75.19 111 PHE A C 1
ATOM 856 O O . PHE A 1 111 ? -12.427 -3.497 19.796 1.00 75.19 111 PHE A O 1
ATOM 863 N N . GLU A 1 112 ? -13.859 -5.222 19.795 1.00 76.00 112 GLU A N 1
ATOM 864 C CA . GLU A 1 112 ? -14.839 -4.600 20.689 1.00 76.00 112 GLU A CA 1
ATOM 865 C C . GLU A 1 112 ? -14.246 -4.394 22.092 1.00 76.00 112 GLU A C 1
ATOM 867 O O . GLU A 1 112 ? -14.386 -3.316 22.665 1.00 76.00 112 GLU A O 1
ATOM 872 N N . ASP A 1 113 ? -13.503 -5.381 22.604 1.00 78.31 113 ASP A N 1
ATOM 873 C CA . ASP A 1 113 ? -12.823 -5.328 23.902 1.00 78.31 113 ASP A CA 1
ATOM 874 C C . ASP A 1 113 ? -11.662 -4.305 23.924 1.00 78.31 113 ASP A C 1
ATOM 876 O O . ASP A 1 113 ? -11.255 -3.880 25.006 1.00 78.31 113 ASP A O 1
ATOM 880 N N . LEU A 1 114 ? -11.128 -3.891 22.762 1.00 72.25 114 LEU A N 1
ATOM 881 C CA . LEU A 1 114 ? -10.143 -2.800 22.662 1.00 72.25 114 LEU A CA 1
ATOM 882 C C . LEU A 1 114 ? -10.773 -1.408 22.835 1.00 72.25 114 LEU A C 1
ATOM 884 O O . LEU A 1 114 ? -10.049 -0.473 23.165 1.00 72.25 114 LEU A O 1
ATOM 888 N N . GLY A 1 115 ? -12.088 -1.267 22.626 1.00 70.06 115 GLY A N 1
ATOM 889 C CA . GLY A 1 115 ? -12.812 -0.003 22.774 1.00 70.06 115 GLY A CA 1
ATOM 890 C C . GLY A 1 115 ? -12.519 1.008 21.661 1.00 70.06 115 GLY A C 1
ATOM 891 O O . GLY A 1 115 ? -11.779 1.968 21.858 1.00 70.06 115 GLY A O 1
ATOM 892 N N . ALA A 1 116 ? -13.120 0.818 20.483 1.00 64.94 116 ALA A N 1
ATOM 893 C CA . ALA A 1 116 ? -12.988 1.765 19.376 1.00 64.94 116 ALA A CA 1
ATOM 894 C C . ALA A 1 116 ? -13.728 3.089 19.648 1.00 64.94 116 ALA A C 1
ATOM 896 O O . ALA A 1 116 ? -14.823 3.095 20.207 1.00 64.94 116 ALA A O 1
ATOM 897 N N . VAL A 1 117 ? -13.158 4.204 19.176 1.00 61.75 117 VAL A N 1
ATOM 898 C CA . VAL A 1 117 ? -13.778 5.543 19.263 1.00 61.75 117 VAL A CA 1
ATOM 899 C C . VAL A 1 117 ? -15.095 5.597 18.483 1.00 61.75 117 VAL A C 1
ATOM 901 O O . VAL A 1 117 ? -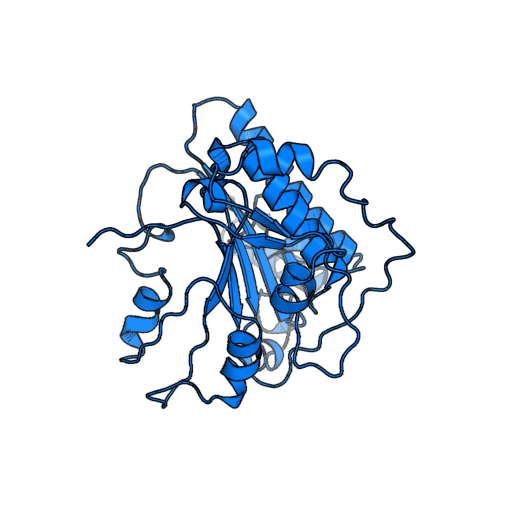16.059 6.218 18.919 1.00 61.75 117 VAL A O 1
ATOM 904 N N . VAL A 1 118 ? -15.145 4.914 17.338 1.00 63.12 118 VAL A N 1
ATOM 905 C CA . VAL A 1 118 ? -16.341 4.772 16.505 1.00 63.12 118 VAL A CA 1
ATOM 906 C C . VAL A 1 118 ? -16.470 3.314 16.093 1.00 63.12 118 VAL A C 1
ATOM 908 O O . VAL A 1 118 ? -15.492 2.680 15.702 1.00 63.12 118 VAL A O 1
ATOM 911 N N . THR A 1 119 ? -17.685 2.782 16.178 1.00 68.75 119 THR A N 1
ATOM 912 C CA . THR A 1 119 ? -18.039 1.467 15.639 1.00 68.75 119 THR A CA 1
ATOM 913 C C . THR A 1 119 ? -19.282 1.625 14.785 1.00 68.75 119 THR A C 1
ATOM 915 O O . THR A 1 119 ? -20.297 2.117 15.275 1.00 68.75 119 THR A O 1
ATOM 918 N N . ASP A 1 120 ? -19.205 1.175 13.537 1.00 68.50 120 ASP A N 1
ATOM 919 C CA . ASP A 1 120 ? -20.365 1.042 12.662 1.00 68.50 120 ASP A CA 1
ATOM 920 C C . ASP A 1 120 ? -20.619 -0.438 12.358 1.00 68.50 120 ASP A C 1
ATOM 922 O O . ASP A 1 120 ? -19.691 -1.253 12.331 1.00 68.50 120 ASP A O 1
ATOM 926 N N . LYS A 1 121 ? -21.890 -0.803 12.192 1.00 72.44 121 LYS A N 1
ATOM 927 C CA . LYS A 1 121 ? -22.326 -2.184 11.957 1.00 72.44 121 LYS A CA 1
ATOM 928 C C . LYS A 1 121 ? -23.393 -2.190 10.874 1.00 72.44 121 LYS A C 1
ATOM 930 O O . LYS A 1 121 ? -24.378 -1.464 10.957 1.00 72.44 121 LYS A O 1
ATOM 935 N N . GLY A 1 122 ? -23.235 -3.075 9.897 1.00 72.06 122 GLY A N 1
ATOM 936 C CA . GLY A 1 122 ? -24.175 -3.205 8.792 1.00 72.06 122 GLY A CA 1
ATOM 937 C C . GLY A 1 122 ? -24.135 -4.584 8.149 1.00 72.06 122 GLY A C 1
ATOM 938 O O . GLY A 1 122 ? -23.271 -5.407 8.445 1.00 72.06 122 GLY A O 1
ATOM 939 N N . SER A 1 123 ? -25.099 -4.827 7.265 1.00 77.94 123 SER A N 1
ATOM 940 C CA . SER A 1 123 ? -25.152 -5.999 6.392 1.00 77.94 123 SER A CA 1
ATOM 941 C C . SER A 1 123 ? -25.789 -5.624 5.054 1.00 77.94 123 SER A C 1
ATOM 943 O O . SER A 1 123 ? -26.446 -4.587 4.940 1.00 77.94 123 SER A O 1
ATOM 945 N N . GLY A 1 124 ? -25.604 -6.469 4.043 1.00 81.12 124 GLY A N 1
ATOM 946 C CA . GLY A 1 124 ? -26.279 -6.348 2.752 1.00 81.12 124 GLY A CA 1
ATOM 947 C C . GLY A 1 124 ? -25.626 -7.214 1.679 1.00 81.12 124 GLY A C 1
ATOM 948 O O . GLY A 1 124 ? -25.018 -8.239 1.991 1.00 81.12 124 GLY A O 1
ATOM 949 N N . ASP A 1 125 ? -25.714 -6.782 0.424 1.00 85.19 125 ASP A N 1
ATOM 950 C CA . ASP A 1 125 ? -25.225 -7.564 -0.710 1.00 85.19 125 ASP A CA 1
ATOM 951 C C . ASP A 1 125 ? -23.721 -7.415 -0.941 1.00 85.19 125 ASP A C 1
ATOM 953 O O . ASP A 1 125 ? -23.160 -6.322 -0.866 1.00 85.19 125 ASP A O 1
ATOM 957 N N . TYR A 1 126 ? -23.080 -8.507 -1.366 1.00 80.31 126 TYR A N 1
ATOM 958 C CA . TYR A 1 126 ? -21.665 -8.516 -1.753 1.00 80.31 126 TYR A CA 1
ATOM 959 C C . TYR A 1 126 ? -21.326 -7.464 -2.826 1.00 80.31 126 TYR A C 1
ATOM 961 O O . TYR A 1 126 ? -20.229 -6.914 -2.844 1.00 80.31 126 TYR A O 1
ATOM 969 N N . THR A 1 127 ? -22.283 -7.119 -3.694 1.00 85.31 127 THR A N 1
ATOM 970 C CA . THR A 1 127 ? -22.113 -6.079 -4.723 1.00 85.31 127 THR A CA 1
ATOM 971 C C . THR A 1 127 ? -21.899 -4.677 -4.144 1.00 85.31 127 THR A C 1
ATOM 973 O O . THR A 1 127 ? -21.390 -3.808 -4.846 1.00 85.31 127 THR A O 1
ATOM 976 N N . GLN A 1 128 ? -22.259 -4.456 -2.876 1.00 80.25 128 GLN A N 1
ATOM 977 C CA . GLN A 1 128 ? -22.082 -3.194 -2.156 1.00 80.25 128 GLN A CA 1
ATOM 978 C C . GLN A 1 128 ? -20.787 -3.149 -1.337 1.00 80.25 128 GLN A C 1
ATOM 980 O O . GLN A 1 128 ? -20.478 -2.118 -0.741 1.00 80.25 128 GLN A O 1
ATOM 985 N N . LEU A 1 129 ? -19.994 -4.228 -1.329 1.00 78.88 129 LEU A N 1
ATOM 986 C CA . LEU A 1 129 ? -18.769 -4.322 -0.536 1.00 78.88 129 LEU A CA 1
ATOM 987 C C . LEU A 1 129 ? -17.806 -3.160 -0.811 1.00 78.88 129 LEU A C 1
ATOM 989 O O . LEU A 1 129 ? -17.231 -2.599 0.118 1.00 78.88 129 LEU A O 1
ATOM 993 N N . SER A 1 130 ? -17.651 -2.752 -2.073 1.00 76.81 130 SER A N 1
ATOM 994 C CA . SER A 1 130 ? -16.809 -1.605 -2.422 1.00 76.81 130 SER A CA 1
ATOM 995 C C . SER A 1 130 ? -17.322 -0.297 -1.818 1.00 76.81 130 SER A C 1
ATOM 997 O O . SER A 1 130 ? -16.516 0.539 -1.432 1.00 76.81 130 SER A O 1
ATOM 999 N N . ALA A 1 131 ? -18.637 -0.111 -1.695 1.00 77.81 131 ALA A N 1
ATOM 1000 C CA . ALA A 1 131 ? -19.207 1.090 -1.091 1.00 77.81 131 ALA A CA 1
ATOM 1001 C C . ALA A 1 131 ? -18.972 1.109 0.427 1.00 77.81 131 ALA A C 1
ATOM 1003 O O . ALA A 1 131 ? -18.482 2.104 0.957 1.00 77.81 131 ALA A O 1
ATOM 1004 N N . TRP A 1 132 ? -19.220 -0.009 1.120 1.00 72.81 132 TRP A N 1
ATOM 1005 C CA . TRP A 1 132 ? -18.984 -0.117 2.570 1.00 72.81 132 TRP A CA 1
ATOM 1006 C C . TRP A 1 132 ? -17.525 0.083 2.962 1.00 72.81 132 TRP A C 1
ATOM 1008 O O . TRP A 1 132 ? -17.224 0.577 4.042 1.00 72.81 132 TRP A O 1
ATOM 1018 N N . THR A 1 133 ? -16.621 -0.308 2.071 1.00 72.56 133 THR A N 1
ATOM 1019 C CA . THR A 1 133 ? -15.176 -0.201 2.272 1.00 72.56 133 THR A CA 1
ATOM 1020 C C . THR A 1 133 ? -14.599 1.112 1.733 1.00 72.56 133 THR A C 1
ATOM 1022 O O . THR A 1 133 ? -13.396 1.339 1.818 1.00 72.56 133 THR A O 1
ATOM 1025 N N . GLY A 1 134 ? -15.428 2.005 1.181 1.00 75.81 134 GLY A N 1
ATOM 1026 C CA . GLY A 1 134 ? -14.971 3.296 0.666 1.00 75.81 134 GLY A CA 1
ATOM 1027 C C . GLY A 1 134 ? -14.070 3.194 -0.572 1.00 75.81 134 GLY A C 1
ATOM 1028 O O . GLY A 1 134 ? -13.164 4.011 -0.741 1.00 75.81 134 GLY A O 1
ATOM 1029 N N . ASN A 1 135 ? -14.309 2.198 -1.425 1.00 77.62 135 ASN A N 1
ATOM 1030 C CA . ASN A 1 135 ? -13.562 1.899 -2.652 1.00 77.62 135 ASN A CA 1
ATOM 1031 C C . ASN A 1 135 ? -14.446 1.866 -3.912 1.00 77.62 135 ASN A C 1
ATOM 1033 O O . ASN A 1 135 ? -14.023 1.368 -4.954 1.00 77.62 135 ASN A O 1
ATOM 1037 N N . ASP A 1 136 ? -15.692 2.329 -3.833 1.00 77.75 136 ASP A N 1
ATOM 1038 C CA . ASP A 1 136 ? -16.565 2.410 -5.002 1.00 77.75 136 ASP A CA 1
ATOM 1039 C C . ASP A 1 136 ? -16.249 3.632 -5.884 1.00 77.75 136 ASP A C 1
ATOM 1041 O O . ASP A 1 136 ? -15.454 4.507 -5.541 1.00 77.75 136 ASP A O 1
ATOM 1045 N N . ASN A 1 137 ? -16.934 3.729 -7.025 1.00 81.94 137 ASN A N 1
ATOM 1046 C CA . ASN A 1 137 ? -16.748 4.833 -7.970 1.00 81.94 137 ASN A CA 1
ATOM 1047 C C . ASN A 1 137 ? -17.097 6.218 -7.396 1.00 81.94 137 ASN A C 1
ATOM 1049 O O . ASN A 1 137 ? -16.739 7.219 -8.012 1.00 81.94 137 ASN A O 1
ATOM 1053 N N . GLN A 1 138 ? -17.810 6.294 -6.268 1.00 79.69 138 GLN A N 1
ATOM 1054 C CA . GLN A 1 138 ? -18.151 7.551 -5.593 1.00 79.69 138 GLN A CA 1
ATOM 1055 C C . GLN A 1 138 ? -17.181 7.882 -4.452 1.00 79.69 138 GLN A C 1
ATOM 1057 O O . GLN A 1 138 ? -17.146 9.010 -3.961 1.00 79.69 138 GLN A O 1
ATOM 1062 N N . SER A 1 139 ? -16.331 6.936 -4.068 1.00 73.88 139 SER A N 1
ATOM 1063 C CA . SER A 1 139 ? -15.360 7.100 -3.000 1.00 73.88 139 SER A CA 1
ATOM 1064 C C . SER A 1 139 ? -14.114 7.870 -3.461 1.00 73.88 139 SER A C 1
ATOM 1066 O O . SER A 1 139 ? -13.721 7.772 -4.624 1.00 73.88 139 SER A O 1
ATOM 1068 N N . PRO A 1 140 ? -13.446 8.629 -2.569 1.00 74.88 140 PRO A N 1
ATOM 1069 C CA . PRO A 1 140 ? -12.328 9.502 -2.907 1.00 74.88 140 PRO A CA 1
ATOM 1070 C C . PRO A 1 140 ? -11.174 8.840 -3.656 1.00 74.88 140 PRO A C 1
ATOM 1072 O O . PRO A 1 140 ? -10.653 9.513 -4.542 1.00 74.88 140 PRO A O 1
ATOM 1075 N N . PRO A 1 141 ? -10.790 7.567 -3.411 1.00 76.06 141 PRO A N 1
ATOM 1076 C CA . PRO A 1 141 ? -9.761 6.920 -4.225 1.00 76.06 141 PRO A CA 1
ATOM 1077 C C . PRO A 1 141 ? -10.094 6.887 -5.727 1.00 76.06 141 PRO A C 1
ATOM 1079 O O . PRO A 1 141 ? -9.188 6.910 -6.558 1.00 76.06 141 PRO A O 1
ATOM 1082 N N . CYS A 1 142 ? -11.382 6.864 -6.083 1.00 78.06 142 CYS A N 1
ATOM 1083 C CA . CYS A 1 142 ? -11.863 6.863 -7.465 1.00 78.06 142 CYS A CA 1
ATOM 1084 C C . CYS A 1 142 ? -12.191 8.269 -8.000 1.00 78.06 142 CYS A C 1
ATOM 1086 O O . CYS A 1 142 ? -12.450 8.424 -9.197 1.00 78.06 142 CYS A O 1
ATOM 1088 N N . GLN A 1 143 ? -12.159 9.303 -7.152 1.00 79.38 143 GLN A N 1
ATOM 1089 C CA . GLN A 1 143 ? -12.446 10.677 -7.559 1.00 79.38 143 GLN A CA 1
ATOM 1090 C C . GLN A 1 143 ? -11.224 11.356 -8.183 1.00 79.38 143 GLN A C 1
ATOM 1092 O O . GLN A 1 143 ? -10.104 11.290 -7.677 1.00 79.38 143 GLN A O 1
ATOM 1097 N N . LYS A 1 144 ? -11.447 12.110 -9.265 1.00 84.25 144 LYS A N 1
ATOM 1098 C CA . LYS A 1 144 ? -10.406 12.915 -9.930 1.00 84.25 144 LYS A CA 1
ATOM 1099 C C . LYS A 1 144 ? -10.238 14.279 -9.258 1.00 84.25 144 LYS A C 1
ATOM 1101 O O . LYS A 1 144 ? -10.394 15.315 -9.895 1.00 84.25 144 LYS A O 1
ATOM 1106 N N . ALA A 1 145 ? -9.901 14.274 -7.973 1.00 80.88 145 ALA A N 1
ATOM 1107 C CA . ALA A 1 145 ? -9.793 15.484 -7.156 1.00 80.88 145 ALA A CA 1
ATOM 1108 C C . ALA A 1 145 ? -8.530 16.335 -7.426 1.00 80.88 145 ALA A C 1
ATOM 1110 O O . ALA A 1 145 ? -8.330 17.351 -6.774 1.00 80.88 145 ALA A O 1
ATOM 1111 N N . GLY A 1 146 ? -7.657 15.930 -8.359 1.00 85.12 146 GLY A N 1
ATOM 1112 C CA . GLY A 1 146 ? -6.404 16.642 -8.654 1.00 85.12 146 GLY A CA 1
ATOM 1113 C C . GLY A 1 146 ? -5.281 16.416 -7.632 1.00 85.12 146 GLY A C 1
ATOM 1114 O O . GLY A 1 146 ? -4.244 17.073 -7.708 1.00 85.12 146 GLY A O 1
ATOM 1115 N N . LEU A 1 147 ? -5.467 15.473 -6.703 1.00 86.31 147 LEU A N 1
ATOM 1116 C CA . LEU A 1 147 ? -4.491 15.121 -5.675 1.00 86.31 147 LEU A CA 1
ATOM 1117 C C . LEU A 1 147 ? -3.362 14.246 -6.233 1.00 86.31 147 LEU A C 1
ATOM 1119 O O . LEU A 1 147 ? -3.580 13.349 -7.055 1.00 86.31 147 LEU A O 1
ATOM 1123 N N . ALA A 1 148 ? -2.153 14.464 -5.722 1.00 91.38 148 ALA A N 1
ATOM 1124 C CA . ALA A 1 148 ? -1.079 13.490 -5.817 1.00 91.38 148 ALA A CA 1
ATOM 1125 C C . ALA A 1 148 ? -1.401 12.302 -4.906 1.00 91.38 148 ALA A C 1
ATOM 1127 O O . ALA A 1 148 ? -1.767 12.499 -3.754 1.00 91.38 148 ALA A O 1
ATOM 1128 N N . ASN A 1 149 ? -1.242 11.086 -5.428 1.00 90.44 149 ASN A N 1
ATOM 1129 C CA . ASN A 1 149 ? -1.415 9.834 -4.699 1.00 90.44 149 ASN A CA 1
ATOM 1130 C C . ASN A 1 149 ? -0.195 8.958 -4.997 1.00 90.44 149 ASN A C 1
ATOM 1132 O O . ASN A 1 149 ? -0.135 8.333 -6.057 1.00 90.44 149 ASN A O 1
ATOM 1136 N N . VAL A 1 150 ? 0.806 8.968 -4.117 1.00 93.00 150 VAL A N 1
ATOM 1137 C CA . VAL A 1 150 ? 2.060 8.222 -4.321 1.00 93.00 150 VAL A CA 1
ATOM 1138 C C . VAL A 1 150 ? 2.196 7.115 -3.283 1.00 93.00 150 VAL A C 1
ATOM 1140 O O . VAL A 1 150 ? 2.040 7.357 -2.087 1.00 93.00 150 VAL A O 1
ATOM 1143 N N . ARG A 1 151 ? 2.452 5.888 -3.747 1.00 95.12 151 ARG A N 1
ATOM 1144 C CA . ARG A 1 151 ? 2.526 4.683 -2.910 1.00 95.12 151 ARG A CA 1
ATOM 1145 C C . ARG A 1 151 ? 3.959 4.191 -2.767 1.00 95.12 151 ARG A C 1
ATOM 1147 O O . ARG A 1 151 ? 4.760 4.370 -3.676 1.00 95.12 151 ARG A O 1
ATOM 1154 N N . PHE A 1 152 ? 4.254 3.564 -1.629 1.00 97.81 152 PHE A N 1
ATOM 1155 C CA . PHE A 1 152 ? 5.577 3.023 -1.293 1.00 97.81 152 PHE A CA 1
ATOM 1156 C C . PHE A 1 152 ? 5.451 1.581 -0.780 1.00 97.81 152 PHE A C 1
ATOM 1158 O O . PHE A 1 152 ? 5.665 1.325 0.404 1.00 97.81 152 PHE A O 1
ATOM 1165 N N . PRO A 1 153 ? 5.069 0.625 -1.640 1.00 97.25 153 PRO A N 1
ATOM 1166 C CA . PRO A 1 153 ? 4.625 -0.696 -1.219 1.00 97.25 153 PRO A CA 1
ATOM 1167 C C . PRO A 1 153 ? 5.761 -1.535 -0.644 1.00 97.25 153 PRO A C 1
ATOM 1169 O O . PRO A 1 153 ? 6.913 -1.413 -1.067 1.00 97.25 153 PRO A O 1
ATOM 1172 N N . ILE A 1 154 ? 5.405 -2.437 0.261 1.00 97.56 154 ILE A N 1
ATOM 1173 C CA . ILE A 1 154 ? 6.250 -3.521 0.744 1.00 97.56 154 ILE A CA 1
ATOM 1174 C C . ILE A 1 154 ? 5.396 -4.725 1.128 1.00 97.56 154 ILE A C 1
ATOM 1176 O O . ILE A 1 154 ? 4.415 -4.599 1.858 1.00 97.56 154 ILE A O 1
ATOM 1180 N N . ASP A 1 155 ? 5.799 -5.900 0.660 1.00 95.88 155 ASP A N 1
ATOM 1181 C CA . ASP A 1 155 ? 5.180 -7.156 1.046 1.00 95.88 155 ASP A CA 1
ATOM 1182 C C . ASP A 1 155 ? 5.924 -7.786 2.238 1.00 95.88 155 ASP A C 1
ATOM 1184 O O . ASP A 1 155 ? 7.147 -7.972 2.213 1.00 95.88 155 ASP A O 1
ATOM 1188 N N . LEU A 1 156 ? 5.180 -8.169 3.276 1.00 94.62 156 LEU A N 1
ATOM 1189 C CA . LEU A 1 156 ? 5.692 -8.763 4.513 1.00 94.62 156 LEU A CA 1
ATOM 1190 C C . LEU A 1 156 ? 5.118 -10.170 4.732 1.00 94.62 156 LEU A C 1
ATOM 1192 O O . LEU A 1 156 ? 4.021 -10.503 4.280 1.00 94.62 156 LEU A O 1
ATOM 1196 N N . GLU A 1 157 ? 5.852 -11.012 5.456 1.00 91.06 157 GLU A N 1
ATOM 1197 C CA . GLU A 1 157 ? 5.382 -12.350 5.845 1.00 91.06 157 GLU A CA 1
ATOM 1198 C C . GLU A 1 157 ? 4.581 -12.324 7.147 1.00 91.06 157 GLU A C 1
ATOM 1200 O O . GLU A 1 157 ? 3.621 -13.075 7.293 1.00 91.06 157 GLU A O 1
ATOM 1205 N N . THR A 1 158 ? 4.928 -11.446 8.082 1.00 88.12 158 THR A N 1
ATOM 1206 C CA . THR A 1 158 ? 4.272 -11.342 9.388 1.00 88.12 158 THR A CA 1
ATOM 1207 C C . THR A 1 158 ? 4.149 -9.887 9.814 1.00 88.12 158 THR A C 1
ATOM 1209 O O . THR A 1 158 ? 4.880 -9.012 9.343 1.00 88.12 158 THR A O 1
ATOM 1212 N N . TYR A 1 159 ? 3.234 -9.625 10.746 1.00 84.44 159 TYR A N 1
ATOM 1213 C CA . TYR A 1 159 ? 3.231 -8.362 11.474 1.00 84.44 159 TYR A CA 1
ATOM 1214 C C . TYR A 1 159 ? 4.397 -8.330 12.463 1.00 84.44 159 TYR A C 1
ATOM 1216 O O . TYR A 1 159 ? 4.742 -9.352 13.053 1.00 84.44 159 TYR A O 1
ATOM 1224 N N . CYS A 1 160 ? 4.952 -7.138 12.662 1.00 86.31 160 CYS A N 1
ATOM 1225 C CA . CYS A 1 160 ? 6.007 -6.859 13.625 1.00 86.31 160 CYS A CA 1
ATOM 1226 C C . CYS A 1 160 ? 5.551 -5.724 14.544 1.00 86.31 160 CYS A C 1
ATOM 1228 O O . CYS A 1 160 ? 5.480 -4.579 14.099 1.00 86.31 160 CYS A O 1
ATOM 1230 N N . ILE A 1 161 ? 5.183 -6.020 15.792 1.00 82.88 161 ILE A N 1
ATOM 1231 C CA . ILE A 1 161 ? 4.493 -5.059 16.675 1.00 82.88 161 ILE A CA 1
ATOM 1232 C C . ILE A 1 161 ? 5.359 -3.819 16.940 1.00 82.88 161 ILE A C 1
ATOM 1234 O O . ILE A 1 161 ? 4.867 -2.688 16.896 1.00 82.88 161 ILE A O 1
ATOM 1238 N N . GLU A 1 162 ? 6.654 -4.015 17.170 1.00 84.94 162 GLU A N 1
ATOM 1239 C CA . GLU A 1 162 ? 7.612 -2.940 17.420 1.00 84.94 162 GLU A CA 1
ATOM 1240 C C . GLU A 1 162 ? 7.709 -2.010 16.208 1.00 84.94 162 GLU A C 1
ATOM 1242 O O . GLU A 1 162 ? 7.608 -0.788 16.332 1.00 84.94 162 GLU A O 1
ATOM 1247 N N . THR A 1 163 ? 7.823 -2.586 15.012 1.00 87.75 163 THR A N 1
ATOM 1248 C CA . THR A 1 163 ? 7.882 -1.826 13.762 1.00 87.75 163 THR A CA 1
ATOM 1249 C C . THR A 1 163 ? 6.575 -1.114 13.458 1.00 87.75 163 THR A C 1
ATOM 1251 O O . THR A 1 163 ? 6.614 0.029 13.018 1.00 87.75 163 THR A O 1
ATOM 1254 N N . GLN A 1 164 ? 5.426 -1.734 13.731 1.00 85.69 164 GLN A N 1
ATOM 1255 C CA . GLN A 1 164 ? 4.118 -1.087 13.591 1.00 85.69 164 GLN A CA 1
ATOM 1256 C C . GLN A 1 164 ? 4.049 0.186 14.437 1.00 85.69 164 GLN A C 1
ATOM 1258 O O . GLN A 1 164 ? 3.623 1.228 13.947 1.00 85.69 164 GLN A O 1
ATOM 1263 N N . ARG A 1 165 ? 4.541 0.135 15.682 1.00 83.31 165 ARG A N 1
ATOM 1264 C CA . ARG A 1 165 ? 4.601 1.306 16.567 1.00 83.31 165 ARG A CA 1
ATOM 1265 C C . ARG A 1 165 ? 5.548 2.385 16.040 1.00 83.31 165 ARG A C 1
ATOM 1267 O O . ARG A 1 165 ? 5.179 3.556 16.039 1.00 83.31 165 ARG A O 1
ATOM 1274 N N . ILE A 1 166 ? 6.739 2.003 15.575 1.00 85.62 166 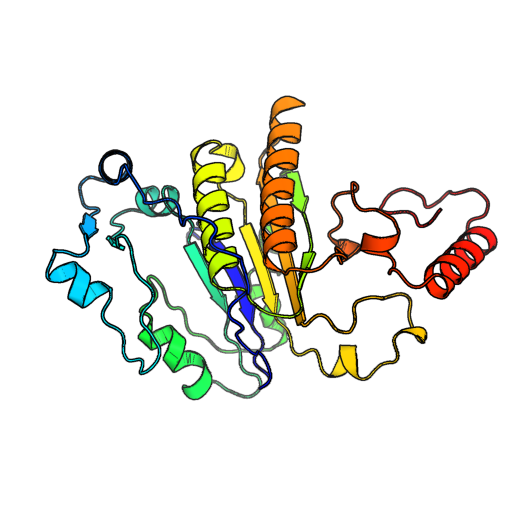ILE A N 1
ATOM 1275 C CA . ILE A 1 166 ? 7.701 2.938 14.966 1.00 85.62 166 ILE A CA 1
ATOM 1276 C C . ILE A 1 166 ? 7.067 3.641 13.765 1.00 85.62 166 ILE A C 1
ATOM 1278 O O . ILE A 1 166 ? 7.110 4.861 13.660 1.00 85.62 166 ILE A O 1
ATOM 1282 N N . VAL A 1 167 ? 6.448 2.872 12.876 1.00 90.69 167 VAL A N 1
ATOM 1283 C CA . VAL A 1 167 ? 5.842 3.370 11.643 1.00 90.69 167 VAL A CA 1
ATOM 1284 C C . VAL A 1 167 ? 4.623 4.250 11.934 1.00 90.69 167 VAL A C 1
ATOM 1286 O O . VAL A 1 167 ? 4.474 5.287 11.295 1.00 90.69 167 VAL A O 1
ATOM 1289 N N . TYR A 1 168 ? 3.799 3.899 12.926 1.00 86.06 168 TYR A N 1
ATOM 1290 C CA . TYR A 1 168 ? 2.710 4.754 13.407 1.00 86.06 168 TYR A CA 1
ATOM 1291 C C . TYR A 1 168 ? 3.231 6.112 13.895 1.00 86.06 168 TYR A C 1
ATOM 1293 O O . TYR A 1 168 ? 2.706 7.149 13.497 1.00 86.06 168 TYR A O 1
ATOM 1301 N N . ASN A 1 169 ? 4.293 6.118 14.708 1.00 85.00 169 ASN A N 1
ATOM 1302 C CA . ASN A 1 169 ? 4.888 7.353 15.221 1.00 85.00 169 ASN A CA 1
ATOM 1303 C C . ASN A 1 169 ? 5.491 8.206 14.105 1.00 85.00 169 ASN A C 1
ATOM 1305 O O . ASN A 1 169 ? 5.202 9.395 14.030 1.00 85.00 169 ASN A O 1
ATOM 1309 N N . LEU A 1 170 ? 6.266 7.588 13.207 1.00 87.19 170 LEU A N 1
ATOM 1310 C CA . LEU A 1 170 ? 6.814 8.268 12.034 1.00 87.19 170 LEU A CA 1
ATOM 1311 C C . LEU A 1 170 ? 5.703 8.884 11.188 1.00 87.19 170 LEU A C 1
ATOM 1313 O O . LEU A 1 170 ? 5.848 10.004 10.703 1.00 87.19 170 LEU A O 1
ATOM 1317 N N . PHE A 1 171 ? 4.594 8.164 11.015 1.00 88.25 171 PHE A N 1
ATOM 1318 C CA . PHE A 1 171 ? 3.456 8.677 10.277 1.00 88.25 171 PHE A CA 1
ATOM 1319 C C . PHE A 1 171 ? 2.829 9.887 10.976 1.00 88.25 171 PHE A C 1
ATOM 1321 O O . PHE A 1 171 ? 2.681 10.927 10.339 1.00 88.25 171 PHE A O 1
ATOM 1328 N N . ALA A 1 172 ? 2.543 9.773 12.277 1.00 82.19 172 ALA A N 1
ATOM 1329 C CA . ALA A 1 172 ? 1.989 10.851 13.095 1.00 82.19 172 ALA A CA 1
ATOM 1330 C C . ALA A 1 172 ? 2.850 12.121 13.049 1.00 82.19 172 ALA A C 1
ATOM 1332 O O . ALA A 1 172 ? 2.338 13.221 12.847 1.00 82.19 172 ALA A O 1
ATOM 1333 N N . GLU A 1 173 ? 4.165 11.968 13.211 1.00 81.25 173 GLU A N 1
ATOM 1334 C CA . GLU A 1 173 ? 5.127 13.068 13.143 1.00 81.25 173 GLU A CA 1
ATOM 1335 C C . GLU A 1 173 ? 5.167 13.678 11.741 1.00 81.25 173 GLU A C 1
ATOM 1337 O O . GLU A 1 173 ? 5.028 14.889 11.595 1.00 81.25 173 GLU A O 1
ATOM 1342 N N . GLY A 1 174 ? 5.271 12.858 10.694 1.00 84.31 174 GLY A N 1
ATOM 1343 C CA . GLY A 1 174 ? 5.373 13.350 9.323 1.00 84.31 174 GLY A CA 1
ATOM 1344 C C . GLY A 1 174 ? 4.131 14.106 8.841 1.00 84.31 174 GLY A C 1
ATOM 1345 O O . GLY A 1 174 ? 4.271 15.119 8.145 1.00 84.31 174 GLY A O 1
ATOM 1346 N N . THR A 1 175 ? 2.929 13.669 9.234 1.00 83.00 175 THR A N 1
ATOM 1347 C CA . THR A 1 175 ? 1.675 14.377 8.920 1.00 83.00 175 THR A CA 1
ATOM 1348 C C . THR A 1 175 ? 1.493 15.638 9.758 1.00 83.00 175 THR A C 1
ATOM 1350 O O . THR A 1 175 ? 0.964 16.626 9.255 1.00 83.00 175 THR A O 1
ATOM 1353 N N . LYS A 1 176 ? 1.985 15.650 11.001 1.00 79.19 176 LYS A N 1
ATOM 1354 C CA . LYS A 1 176 ? 1.989 16.839 11.865 1.00 79.19 176 LYS A CA 1
ATOM 1355 C C . LYS A 1 176 ? 2.974 17.906 11.380 1.00 79.19 176 LYS A C 1
ATOM 1357 O O . LYS A 1 176 ? 2.624 19.080 11.298 1.00 79.19 176 LYS A O 1
ATOM 1362 N N . ASP A 1 177 ? 4.187 17.499 11.017 1.00 82.81 177 ASP A N 1
ATOM 1363 C CA . ASP A 1 177 ? 5.244 18.378 10.499 1.00 82.81 177 ASP A CA 1
ATOM 1364 C C . ASP A 1 177 ? 4.961 18.856 9.070 1.00 82.81 177 ASP A C 1
ATOM 1366 O O . ASP A 1 177 ? 5.570 19.811 8.571 1.00 82.81 177 ASP A O 1
ATOM 1370 N N . THR A 1 178 ? 4.052 18.171 8.375 1.00 85.44 178 THR A N 1
ATOM 1371 C CA . THR A 1 178 ? 3.624 18.522 7.023 1.00 85.44 178 THR A CA 1
ATOM 1372 C C . THR A 1 178 ? 2.109 18.395 6.898 1.00 85.44 178 THR A C 1
ATOM 1374 O O . THR A 1 178 ? 1.630 17.408 6.340 1.00 85.44 178 THR A O 1
ATOM 1377 N N . PRO A 1 179 ? 1.336 19.412 7.324 1.00 84.12 179 PRO A N 1
ATOM 1378 C CA . PRO A 1 179 ? -0.129 19.361 7.279 1.00 84.12 179 PRO A CA 1
ATOM 1379 C C . PRO A 1 179 ? -0.714 19.074 5.885 1.00 84.12 179 PRO A C 1
ATOM 1381 O O . PRO A 1 179 ? -1.802 18.521 5.767 1.00 84.12 179 PRO A O 1
ATOM 1384 N N . ALA A 1 180 ? 0.028 19.364 4.807 1.00 88.12 180 ALA A N 1
ATOM 1385 C CA . ALA A 1 180 ? -0.352 18.987 3.441 1.00 88.12 180 ALA A CA 1
ATOM 1386 C C . ALA A 1 180 ? -0.529 17.466 3.239 1.00 88.12 180 ALA A C 1
ATOM 1388 O O . ALA A 1 180 ? -1.192 17.052 2.290 1.00 88.12 180 ALA A O 1
ATOM 1389 N N . PHE A 1 181 ? 0.054 16.638 4.112 1.00 88.94 181 PHE A N 1
ATOM 1390 C CA . PHE A 1 181 ? -0.027 15.177 4.080 1.00 88.94 181 PHE A CA 1
ATOM 1391 C C . PHE A 1 181 ? -1.143 14.622 4.970 1.00 88.94 181 PHE A C 1
ATOM 1393 O O . PHE A 1 181 ? -1.254 13.404 5.078 1.00 88.94 181 PHE A O 1
ATOM 1400 N N . ALA A 1 182 ? -1.989 15.464 5.571 1.00 81.06 182 ALA A N 1
ATOM 1401 C CA . ALA A 1 182 ? -3.035 15.036 6.504 1.00 81.06 182 ALA A CA 1
ATOM 1402 C C . ALA A 1 182 ? -4.055 14.045 5.910 1.00 81.06 182 ALA A C 1
ATOM 1404 O O . ALA A 1 182 ? -4.690 13.326 6.664 1.00 81.06 182 ALA A O 1
ATOM 1405 N N . ASN A 1 183 ? -4.189 13.962 4.580 1.00 80.94 183 ASN A N 1
ATOM 1406 C CA . ASN A 1 183 ? -5.062 12.994 3.895 1.00 80.94 183 ASN A CA 1
ATOM 1407 C C . ASN A 1 183 ? -4.347 11.688 3.495 1.00 80.94 183 ASN A C 1
ATOM 1409 O O . ASN A 1 183 ? -4.900 10.875 2.750 1.00 80.94 183 ASN A O 1
ATOM 1413 N N . SER A 1 184 ? -3.099 11.512 3.928 1.00 89.00 184 SER A N 1
ATOM 1414 C CA . SER A 1 184 ? -2.311 10.304 3.678 1.00 89.00 184 SER A CA 1
ATOM 1415 C C . SER A 1 184 ? -2.812 9.140 4.525 1.00 89.00 184 SER A C 1
ATOM 1417 O O . SER A 1 184 ? -3.559 9.316 5.486 1.00 89.00 184 SER A O 1
ATOM 1419 N N . LEU A 1 185 ? -2.388 7.931 4.175 1.00 86.81 185 LEU A N 1
ATOM 1420 C CA . LEU A 1 185 ? -2.812 6.714 4.854 1.00 86.81 185 LEU A CA 1
ATOM 1421 C C . LEU A 1 185 ? -1.745 5.629 4.762 1.00 86.81 185 LEU A C 1
ATOM 1423 O O . LEU A 1 185 ? -0.994 5.553 3.792 1.00 86.81 185 LEU A O 1
ATOM 1427 N N . LEU A 1 186 ? -1.685 4.771 5.776 1.00 88.88 186 LEU A N 1
ATOM 1428 C CA . LEU A 1 186 ? -0.919 3.530 5.726 1.00 88.88 186 LEU A CA 1
ATOM 1429 C C . LEU A 1 186 ? -1.896 2.377 5.601 1.00 88.88 186 LEU A C 1
ATOM 1431 O O . LEU A 1 186 ? -2.677 2.127 6.518 1.00 88.88 186 LEU A O 1
ATOM 1435 N N . LEU A 1 187 ? -1.851 1.698 4.460 1.00 87.56 187 LEU A N 1
ATOM 1436 C CA . LEU A 1 187 ? -2.633 0.493 4.230 1.00 87.56 187 LEU A CA 1
ATOM 1437 C C . LEU A 1 187 ? -1.872 -0.715 4.764 1.00 87.56 187 LEU A C 1
ATOM 1439 O O . LEU A 1 187 ? -0.744 -0.943 4.332 1.00 87.56 187 LEU A O 1
ATOM 1443 N N . PHE A 1 188 ? -2.488 -1.494 5.648 1.00 88.88 188 PHE A N 1
ATOM 1444 C CA . PHE A 1 188 ? -2.044 -2.852 5.968 1.00 88.88 188 PHE A CA 1
ATOM 1445 C C . PHE A 1 188 ? -3.070 -3.840 5.436 1.00 88.88 188 PHE A C 1
ATOM 1447 O O . PHE A 1 188 ? -4.123 -4.043 6.031 1.00 88.88 188 PHE A O 1
ATOM 1454 N N . GLU A 1 189 ? -2.766 -4.444 4.302 1.00 84.06 189 GLU A N 1
ATOM 1455 C CA . GLU A 1 189 ? -3.649 -5.344 3.580 1.00 84.06 189 GLU A CA 1
ATOM 1456 C C . GLU A 1 189 ? -3.265 -6.804 3.867 1.00 84.06 189 GLU A C 1
ATOM 1458 O O . GLU A 1 189 ? -2.287 -7.326 3.331 1.00 84.06 189 GLU A O 1
ATOM 1463 N N . GLY A 1 190 ? -4.032 -7.461 4.739 1.00 80.44 190 GLY A N 1
ATOM 1464 C CA . GLY A 1 190 ? -3.930 -8.881 5.067 1.00 80.44 190 GLY A CA 1
ATOM 1465 C C . GLY A 1 190 ? -5.138 -9.660 4.540 1.00 80.44 190 GLY A C 1
ATOM 1466 O O . GLY A 1 190 ? -6.253 -9.545 5.053 1.00 80.44 190 GLY A O 1
ATOM 1467 N N . TYR A 1 191 ? -4.920 -10.489 3.521 1.00 71.75 191 TYR A N 1
ATOM 1468 C CA . TYR A 1 191 ? -5.968 -11.310 2.909 1.00 71.75 191 TYR A CA 1
ATOM 1469 C C . TYR A 1 191 ? -5.689 -12.802 3.078 1.00 71.75 191 TYR A C 1
ATOM 1471 O O . TYR A 1 191 ? -4.557 -13.229 3.304 1.00 71.75 191 TYR A O 1
ATOM 1479 N N . SER A 1 192 ? -6.723 -13.615 2.886 1.00 78.06 192 SER A N 1
ATOM 1480 C CA . SER A 1 192 ? -6.596 -15.059 2.697 1.00 78.06 192 SER A CA 1
ATOM 1481 C C . SER A 1 192 ? -5.634 -15.381 1.540 1.00 78.06 192 SER A C 1
ATOM 1483 O O . SER A 1 192 ? -5.925 -15.108 0.376 1.00 78.06 192 SER A O 1
ATOM 1485 N N . THR A 1 193 ? -4.468 -15.964 1.845 1.00 84.88 193 THR A N 1
ATOM 1486 C CA . THR A 1 193 ? -3.404 -16.239 0.857 1.00 84.88 193 THR A CA 1
ATOM 1487 C C . THR A 1 193 ? -3.389 -17.671 0.320 1.00 84.88 193 THR A C 1
ATOM 1489 O O . THR A 1 193 ? -2.532 -18.007 -0.495 1.00 84.88 193 THR A O 1
ATOM 1492 N N . GLN A 1 194 ? -4.342 -18.525 0.704 1.00 89.38 194 GLN A N 1
ATOM 1493 C CA . GLN A 1 194 ? -4.392 -19.945 0.324 1.00 89.38 194 GLN A CA 1
ATOM 1494 C C . GLN A 1 194 ? -4.372 -20.118 -1.196 1.00 89.38 194 GLN A C 1
ATOM 1496 O O . GLN A 1 194 ? -3.555 -20.872 -1.716 1.00 89.38 194 GLN A O 1
ATOM 1501 N N . GLY A 1 195 ? -5.221 -19.379 -1.917 1.00 90.50 195 GLY A N 1
ATOM 1502 C CA . GLY A 1 195 ? -5.271 -19.433 -3.380 1.00 90.50 195 GLY A CA 1
ATOM 1503 C C . GLY A 1 195 ? -3.994 -18.907 -4.042 1.00 90.50 195 GLY A C 1
ATOM 1504 O O . GLY A 1 195 ? -3.524 -19.475 -5.025 1.00 90.50 195 GLY A O 1
ATOM 1505 N N . VAL A 1 196 ? -3.382 -17.861 -3.476 1.00 90.81 196 VAL A N 1
ATOM 1506 C CA . VAL A 1 196 ? -2.112 -17.307 -3.974 1.00 90.81 196 VAL A CA 1
ATOM 1507 C C . VAL A 1 196 ? -0.968 -18.308 -3.782 1.00 90.81 196 VAL A C 1
ATOM 1509 O O . VAL A 1 196 ? -0.149 -18.477 -4.688 1.00 90.81 196 VAL A O 1
ATOM 1512 N N . LYS A 1 197 ? -0.939 -18.998 -2.637 1.00 93.00 197 LYS A N 1
ATOM 1513 C CA . LYS A 1 197 ? 0.096 -19.967 -2.248 1.00 93.00 197 LYS A CA 1
ATOM 1514 C C . LYS A 1 197 ? -0.068 -21.341 -2.895 1.00 93.00 197 LYS A C 1
ATOM 1516 O O . LYS A 1 197 ? 0.927 -22.023 -3.103 1.00 93.00 197 LYS A O 1
ATOM 1521 N N . ALA A 1 198 ? -1.292 -21.736 -3.248 1.00 94.88 198 ALA A N 1
ATOM 1522 C CA . ALA A 1 198 ? -1.577 -23.019 -3.898 1.00 94.88 198 ALA A CA 1
ATOM 1523 C C . ALA A 1 198 ? -1.023 -23.117 -5.330 1.00 94.88 198 ALA A C 1
ATOM 1525 O O . ALA A 1 198 ? -0.919 -24.207 -5.890 1.00 94.88 198 ALA A O 1
ATOM 1526 N N . ILE A 1 199 ? -0.684 -21.982 -5.938 1.00 94.81 199 ILE A N 1
ATOM 1527 C CA . ILE A 1 199 ? -0.210 -21.906 -7.314 1.00 94.81 199 ILE A CA 1
ATOM 1528 C C . ILE A 1 199 ? 1.315 -21.783 -7.335 1.00 94.81 199 ILE A C 1
ATOM 1530 O O . ILE A 1 199 ? 1.886 -20.931 -6.656 1.00 94.81 199 ILE A O 1
ATOM 1534 N N . SER A 1 200 ? 1.974 -22.601 -8.163 1.00 94.31 200 SER A N 1
ATOM 1535 C CA . SER A 1 200 ? 3.435 -22.579 -8.312 1.00 94.31 200 SER A CA 1
ATOM 1536 C C . SER A 1 200 ? 3.949 -21.192 -8.709 1.00 94.31 200 SER A C 1
ATOM 1538 O O . SER A 1 200 ? 3.394 -20.539 -9.602 1.00 94.31 200 SER A O 1
ATOM 1540 N N . SER A 1 201 ? 5.059 -20.780 -8.093 1.00 93.31 201 SER A N 1
ATOM 1541 C CA . SER A 1 201 ? 5.752 -19.523 -8.395 1.00 93.31 201 SER A CA 1
ATOM 1542 C C . SER A 1 201 ? 6.142 -19.402 -9.875 1.00 93.31 201 SER A C 1
ATOM 1544 O O . SER A 1 201 ? 6.095 -18.308 -10.436 1.00 93.31 201 SER A O 1
ATOM 1546 N N . GLU A 1 202 ? 6.425 -20.531 -10.532 1.00 94.75 202 GLU A N 1
ATOM 1547 C CA . GLU A 1 202 ? 6.847 -20.607 -11.939 1.00 94.75 202 GLU A CA 1
ATOM 1548 C C . GLU A 1 202 ? 5.711 -20.433 -12.957 1.00 94.75 202 GLU A C 1
ATOM 1550 O O . GLU A 1 202 ? 5.942 -20.162 -14.141 1.00 94.75 202 GLU A O 1
ATOM 1555 N N . SER A 1 203 ? 4.464 -20.585 -12.507 1.00 95.94 203 SER A N 1
ATOM 1556 C CA . SER A 1 203 ? 3.297 -20.605 -13.393 1.00 95.94 203 SER A CA 1
ATOM 1557 C C . SER A 1 203 ? 2.826 -19.215 -13.835 1.00 95.94 203 SER A C 1
ATOM 1559 O O . SER A 1 203 ? 2.090 -19.106 -14.814 1.00 95.94 203 SER A O 1
ATOM 1561 N N . THR A 1 204 ? 3.250 -18.141 -13.156 1.00 95.75 204 THR A N 1
ATOM 1562 C CA . THR A 1 204 ? 2.867 -16.759 -13.492 1.00 95.75 204 THR A CA 1
ATOM 1563 C C . THR A 1 204 ? 4.028 -15.776 -13.311 1.00 95.75 204 THR A C 1
ATOM 1565 O O . THR A 1 204 ? 5.112 -16.133 -12.858 1.00 95.75 204 THR A O 1
ATOM 1568 N N . ALA A 1 205 ? 3.803 -14.508 -13.666 1.00 96.38 205 ALA A N 1
ATOM 1569 C CA . ALA A 1 205 ? 4.786 -13.440 -13.494 1.00 96.38 205 ALA A CA 1
ATOM 1570 C C . ALA A 1 205 ? 4.915 -12.922 -12.046 1.00 96.38 205 ALA A C 1
ATOM 1572 O O . ALA A 1 205 ? 5.882 -12.229 -11.754 1.00 96.38 205 ALA A O 1
ATOM 1573 N N . PHE A 1 206 ? 3.985 -13.245 -11.140 1.00 95.56 206 PHE A N 1
ATOM 1574 C CA . PHE A 1 206 ? 4.009 -12.737 -9.763 1.00 95.56 206 PHE A CA 1
ATOM 1575 C C . PHE A 1 206 ? 4.956 -13.555 -8.874 1.00 95.56 206 PHE A C 1
ATOM 1577 O O . PHE A 1 206 ? 4.774 -14.768 -8.744 1.00 95.56 206 PHE A O 1
ATOM 1584 N N . ALA A 1 207 ? 5.944 -12.888 -8.267 1.00 94.94 207 ALA A N 1
ATOM 1585 C CA . ALA A 1 207 ? 7.046 -13.541 -7.560 1.00 94.94 207 ALA A CA 1
ATOM 1586 C C . ALA A 1 207 ? 6.768 -13.854 -6.086 1.00 94.94 207 ALA A C 1
ATOM 1588 O O . ALA A 1 207 ? 7.140 -14.913 -5.585 1.00 94.94 207 ALA A O 1
ATOM 1589 N N . PHE A 1 208 ? 6.074 -12.966 -5.381 1.00 95.00 208 PHE A N 1
ATOM 1590 C CA . PHE A 1 208 ? 6.120 -12.925 -3.920 1.00 95.00 208 PHE A CA 1
ATOM 1591 C C . PHE A 1 208 ? 4.998 -13.711 -3.232 1.00 95.00 208 PHE A C 1
ATOM 1593 O O . PHE A 1 208 ? 4.389 -13.251 -2.270 1.00 95.00 208 PHE A O 1
ATOM 1600 N N . ARG A 1 209 ? 4.722 -14.931 -3.709 1.00 92.94 209 ARG A N 1
ATOM 1601 C CA . ARG A 1 209 ? 3.586 -15.758 -3.250 1.00 92.94 209 ARG A CA 1
ATOM 1602 C C . ARG A 1 209 ? 3.648 -16.179 -1.779 1.00 92.94 209 ARG A C 1
ATOM 1604 O O . ARG A 1 209 ? 2.616 -16.528 -1.214 1.00 92.94 209 ARG A O 1
ATOM 1611 N N . ALA A 1 210 ? 4.834 -16.187 -1.171 1.00 91.25 210 ALA A N 1
ATOM 1612 C CA . ALA A 1 210 ? 5.017 -16.574 0.229 1.00 91.25 210 ALA A CA 1
ATOM 1613 C C . ALA A 1 210 ? 4.542 -15.498 1.223 1.00 91.25 210 ALA A C 1
ATOM 1615 O O . ALA A 1 210 ? 4.148 -15.840 2.343 1.00 91.25 210 ALA A O 1
ATOM 1616 N N . ASN A 1 211 ? 4.532 -14.230 0.799 1.00 92.56 211 ASN A N 1
ATOM 1617 C CA . ASN A 1 211 ? 4.165 -13.094 1.636 1.00 92.56 211 ASN A CA 1
ATOM 1618 C C . ASN A 1 211 ? 2.676 -13.127 2.009 1.00 92.56 211 ASN A C 1
ATOM 1620 O O . ASN A 1 211 ? 1.848 -13.685 1.287 1.00 92.56 211 ASN A O 1
ATOM 1624 N N . ASN A 1 212 ? 2.346 -12.553 3.164 1.00 91.69 212 ASN A N 1
ATOM 1625 C CA . ASN A 1 212 ? 0.990 -12.560 3.718 1.00 91.69 212 ASN A CA 1
ATOM 1626 C C . ASN A 1 212 ? 0.345 -11.177 3.743 1.00 91.69 212 ASN A C 1
ATOM 1628 O O . ASN A 1 212 ? -0.879 -11.085 3.778 1.00 91.69 212 ASN A O 1
ATOM 1632 N N . LEU A 1 213 ? 1.162 -10.127 3.762 1.00 93.44 213 LEU A N 1
ATOM 1633 C CA . LEU A 1 213 ? 0.722 -8.761 3.986 1.00 93.44 213 LEU A CA 1
ATOM 1634 C C . LEU A 1 213 ? 1.257 -7.880 2.870 1.00 93.44 213 LEU A C 1
ATOM 1636 O O . LEU A 1 213 ? 2.462 -7.885 2.630 1.00 93.44 213 LEU A O 1
ATOM 1640 N N . LEU A 1 214 ? 0.384 -7.096 2.256 1.00 93.50 214 LEU A N 1
ATOM 1641 C CA . LEU A 1 214 ? 0.768 -5.961 1.431 1.00 93.50 21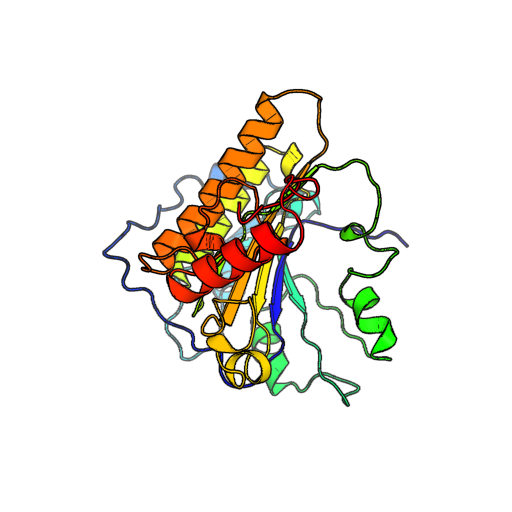4 LEU A CA 1
ATOM 1642 C C . LEU A 1 214 ? 0.638 -4.707 2.293 1.00 93.50 214 LEU A C 1
ATOM 1644 O O . LEU A 1 214 ? -0.434 -4.394 2.800 1.00 93.50 214 LEU A O 1
ATOM 1648 N N . VAL A 1 215 ? 1.736 -3.993 2.502 1.00 95.44 215 VAL A N 1
ATOM 1649 C CA . VAL A 1 215 ? 1.726 -2.730 3.239 1.00 95.44 215 VAL A CA 1
ATOM 1650 C C . VAL A 1 215 ? 2.049 -1.599 2.285 1.00 95.44 215 VAL A C 1
ATOM 1652 O O . VAL A 1 215 ? 3.038 -1.655 1.559 1.00 95.44 215 VAL A O 1
ATOM 1655 N N . SER A 1 216 ? 1.227 -0.556 2.281 1.00 92.50 216 SER A N 1
ATOM 1656 C CA . SER A 1 216 ? 1.391 0.573 1.372 1.00 92.50 216 SER A CA 1
ATOM 1657 C C . SER A 1 216 ? 1.149 1.899 2.091 1.00 92.50 216 SER A C 1
ATO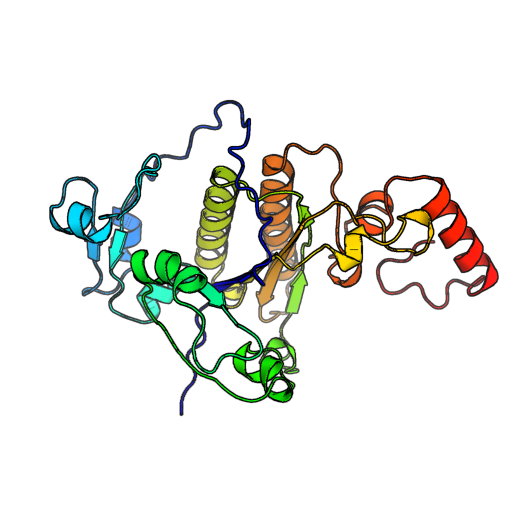M 1659 O O . SER A 1 216 ? 0.004 2.345 2.191 1.00 92.50 216 SER A O 1
ATOM 1661 N N . PRO A 1 217 ? 2.211 2.594 2.529 1.00 96.19 217 PRO A N 1
ATOM 1662 C CA . PRO A 1 217 ? 2.166 4.034 2.723 1.00 96.19 217 PRO A CA 1
ATOM 1663 C C . PRO A 1 217 ? 1.696 4.707 1.429 1.00 96.19 217 PRO A C 1
ATOM 1665 O O . PRO A 1 217 ? 2.331 4.567 0.383 1.00 96.19 217 PRO A O 1
ATOM 1668 N N . LEU A 1 218 ? 0.570 5.405 1.500 1.00 94.25 218 LEU A N 1
ATOM 1669 C CA . LEU A 1 218 ? 0.017 6.249 0.452 1.00 94.25 218 LEU A CA 1
ATOM 1670 C C . LEU A 1 218 ? 0.092 7.692 0.940 1.00 94.25 218 LEU A C 1
ATOM 1672 O O . LEU A 1 218 ? -0.646 8.087 1.843 1.00 94.25 218 LEU A O 1
ATOM 1676 N N . ILE A 1 219 ? 0.984 8.472 0.337 1.00 95.06 219 ILE A N 1
ATOM 1677 C CA . ILE A 1 219 ? 1.104 9.895 0.635 1.00 95.06 219 ILE A CA 1
ATOM 1678 C C . ILE A 1 219 ? 0.205 10.657 -0.334 1.00 95.06 219 ILE A C 1
ATOM 1680 O O . ILE A 1 219 ? 0.428 10.645 -1.551 1.00 95.06 219 ILE A O 1
ATOM 1684 N N . THR A 1 220 ? -0.817 11.299 0.227 1.00 90.31 220 THR A N 1
ATOM 1685 C CA . THR A 1 220 ? -1.854 12.017 -0.514 1.00 90.31 220 THR A CA 1
ATOM 1686 C C . THR A 1 220 ? -1.787 13.495 -0.185 1.00 90.31 220 THR A C 1
ATOM 1688 O O . THR A 1 220 ? -1.875 13.876 0.982 1.00 90.31 220 THR A O 1
ATOM 1691 N N . TYR A 1 221 ? -1.642 14.332 -1.210 1.00 91.38 221 TYR A N 1
ATOM 1692 C CA . TYR A 1 221 ? -1.490 15.775 -1.033 1.00 91.38 221 TYR A CA 1
ATOM 1693 C C . TYR A 1 221 ? -1.890 16.562 -2.276 1.00 91.38 221 TYR A C 1
ATOM 1695 O O . TYR A 1 221 ? -1.856 16.064 -3.404 1.00 91.38 221 TYR A O 1
ATOM 1703 N N . GLN A 1 222 ? -2.255 17.823 -2.067 1.00 92.75 222 GLN A N 1
ATOM 1704 C CA . GLN A 1 222 ? -2.425 18.774 -3.156 1.00 92.75 222 GLN A CA 1
ATOM 1705 C C . GLN A 1 222 ? -1.046 19.270 -3.591 1.00 92.75 222 GLN A C 1
ATOM 1707 O O . GLN A 1 222 ? -0.275 19.764 -2.769 1.00 92.75 222 GLN A O 1
ATOM 1712 N N . ARG A 1 223 ? -0.734 19.165 -4.886 1.00 91.94 223 ARG A N 1
ATOM 1713 C CA . ARG A 1 223 ? 0.491 19.771 -5.420 1.00 91.94 223 ARG A CA 1
ATOM 1714 C C . ARG A 1 223 ? 0.379 21.289 -5.386 1.00 91.94 223 ARG A C 1
ATOM 1716 O O . ARG A 1 223 ? -0.634 21.837 -5.820 1.00 91.94 223 ARG A O 1
ATOM 1723 N N . ASP A 1 224 ? 1.450 21.940 -4.951 1.00 91.31 224 ASP A N 1
ATOM 1724 C CA . ASP A 1 224 ? 1.626 23.397 -4.982 1.00 91.31 224 ASP A CA 1
ATOM 1725 C C . ASP A 1 224 ? 2.497 23.860 -6.169 1.00 91.31 224 ASP A C 1
ATOM 1727 O O . ASP A 1 224 ? 2.798 25.042 -6.311 1.00 91.31 224 ASP A O 1
ATOM 1731 N N . GLY A 1 225 ? 2.903 22.923 -7.034 1.00 89.25 225 GLY A N 1
ATOM 1732 C CA . GLY A 1 225 ? 3.809 23.162 -8.160 1.00 89.25 225 GLY A CA 1
ATOM 1733 C C . GLY A 1 225 ? 5.291 23.184 -7.775 1.00 89.25 225 GLY A C 1
ATOM 1734 O O . GLY A 1 225 ? 6.140 23.322 -8.656 1.00 89.25 225 GLY A O 1
ATOM 1735 N N . SER A 1 226 ? 5.625 23.024 -6.491 1.00 92.06 226 SER A N 1
ATOM 1736 C CA . SER A 1 226 ? 7.003 22.983 -6.018 1.00 92.06 226 SER A CA 1
ATOM 1737 C C . SER A 1 226 ? 7.581 21.567 -6.078 1.00 92.06 226 SER A C 1
ATOM 1739 O O . SER A 1 226 ? 6.969 20.580 -5.676 1.00 92.06 226 SER A O 1
ATOM 1741 N N . VAL A 1 227 ? 8.838 21.468 -6.515 1.00 95.00 227 VAL A N 1
ATOM 1742 C CA . VAL A 1 227 ? 9.610 20.214 -6.436 1.00 95.00 227 VAL A CA 1
ATOM 1743 C C . VAL A 1 227 ? 9.903 19.840 -4.975 1.00 95.00 227 VAL A C 1
ATOM 1745 O O . VAL A 1 227 ? 10.122 18.673 -4.659 1.00 95.00 227 VAL A O 1
ATOM 1748 N N . ALA A 1 228 ? 9.903 20.824 -4.071 1.00 96.69 228 ALA A N 1
ATOM 1749 C CA . ALA A 1 228 ? 10.205 20.624 -2.660 1.00 96.69 228 ALA A CA 1
ATOM 1750 C C . ALA A 1 228 ? 9.133 19.785 -1.951 1.00 96.69 228 ALA A C 1
ATOM 1752 O O . ALA A 1 228 ? 9.490 18.857 -1.223 1.00 96.69 228 ALA A O 1
ATOM 1753 N N . LEU A 1 229 ? 7.845 20.067 -2.184 1.00 95.44 229 LEU A N 1
ATOM 1754 C CA . LEU A 1 229 ? 6.755 19.295 -1.585 1.00 95.44 229 LEU A CA 1
ATOM 1755 C C . LEU A 1 229 ? 6.728 17.860 -2.125 1.00 95.44 229 LEU A C 1
ATOM 1757 O O . LEU A 1 229 ? 6.661 16.914 -1.339 1.00 95.44 229 LEU A O 1
ATOM 1761 N N . ASP A 1 230 ? 6.886 17.695 -3.442 1.00 96.00 230 ASP A N 1
ATOM 1762 C CA . ASP A 1 230 ? 6.959 16.381 -4.089 1.00 96.00 230 ASP A CA 1
ATOM 1763 C C . ASP A 1 230 ? 8.140 15.554 -3.550 1.00 96.00 230 ASP A C 1
ATOM 1765 O O . ASP A 1 230 ? 7.989 14.370 -3.234 1.00 96.00 230 ASP A O 1
ATOM 1769 N N . LYS A 1 231 ? 9.310 16.182 -3.362 1.00 96.75 231 LYS A N 1
ATOM 1770 C CA . LYS A 1 231 ? 10.466 15.526 -2.739 1.00 96.75 231 LYS A CA 1
ATOM 1771 C C . LYS A 1 231 ? 10.191 15.161 -1.278 1.00 96.75 231 LYS A C 1
ATOM 1773 O O . LYS A 1 231 ? 10.525 14.054 -0.868 1.00 96.75 231 LYS A O 1
ATOM 1778 N N . LYS A 1 232 ? 9.571 16.053 -0.500 1.00 97.25 232 LYS A N 1
ATOM 1779 C CA . LYS A 1 232 ? 9.235 15.789 0.908 1.00 97.25 232 LYS A CA 1
ATOM 1780 C C . LYS A 1 232 ? 8.279 14.599 1.035 1.00 97.25 232 LYS A C 1
ATOM 1782 O O . LYS A 1 232 ? 8.479 13.757 1.906 1.00 97.25 232 LYS A O 1
ATOM 1787 N N . ALA A 1 233 ? 7.301 14.485 0.135 1.00 96.88 233 ALA A N 1
ATOM 1788 C CA . ALA A 1 233 ? 6.388 13.344 0.078 1.00 96.88 233 ALA A CA 1
ATOM 1789 C C . ALA A 1 233 ? 7.129 12.043 -0.263 1.00 96.88 233 ALA A C 1
ATOM 1791 O O . ALA A 1 233 ? 6.890 11.011 0.364 1.00 96.88 233 ALA A O 1
ATOM 1792 N N . ALA A 1 234 ? 8.061 12.103 -1.220 1.00 97.75 234 ALA A N 1
ATOM 1793 C CA . ALA A 1 234 ? 8.908 10.975 -1.590 1.00 97.75 234 ALA A CA 1
ATOM 1794 C C . ALA A 1 234 ? 9.789 10.497 -0.430 1.00 97.75 234 ALA A C 1
ATOM 1796 O O . ALA A 1 234 ? 9.830 9.304 -0.139 1.00 97.75 234 ALA A O 1
ATOM 1797 N N . ASP A 1 235 ? 10.479 11.419 0.241 1.00 97.81 235 ASP A N 1
ATOM 1798 C CA . ASP A 1 235 ? 11.354 11.103 1.371 1.00 97.81 235 ASP A CA 1
ATOM 1799 C C . ASP A 1 235 ? 10.550 10.499 2.535 1.00 97.81 235 ASP A C 1
ATOM 1801 O O . ASP A 1 235 ? 10.973 9.505 3.127 1.00 97.81 235 ASP A O 1
ATOM 1805 N N . PHE A 1 236 ? 9.365 11.052 2.819 1.00 97.50 236 PHE A N 1
ATOM 1806 C CA . PHE A 1 236 ? 8.478 10.564 3.873 1.00 97.50 236 PHE A CA 1
ATOM 1807 C C . PHE A 1 236 ? 7.934 9.160 3.584 1.00 97.50 236 PHE A C 1
ATOM 1809 O O . PHE A 1 236 ? 8.042 8.260 4.413 1.00 97.50 236 PHE A O 1
ATOM 1816 N N . GLY A 1 237 ? 7.403 8.921 2.386 1.00 97.12 237 GLY A N 1
ATOM 1817 C CA . GLY A 1 237 ? 6.914 7.594 2.021 1.00 97.12 237 GLY A CA 1
ATOM 1818 C C . GLY A 1 237 ? 8.017 6.530 2.003 1.00 97.12 237 GLY A C 1
ATOM 1819 O O . GLY A 1 237 ? 7.819 5.407 2.479 1.00 97.12 237 GLY A O 1
ATOM 1820 N N . LYS A 1 238 ? 9.218 6.896 1.535 1.00 98.19 238 LYS A N 1
ATOM 1821 C CA . LYS A 1 238 ? 10.393 6.016 1.580 1.00 98.19 238 LYS A CA 1
ATOM 1822 C C . LYS A 1 238 ? 10.826 5.709 3.007 1.00 98.19 238 LYS A C 1
ATOM 1824 O O . LYS A 1 238 ? 11.172 4.560 3.264 1.00 98.19 238 LYS A O 1
ATOM 1829 N N . SER A 1 239 ? 10.808 6.676 3.927 1.00 97.75 239 SER A N 1
ATOM 1830 C CA . SER A 1 239 ? 11.202 6.424 5.320 1.00 97.75 239 SER A CA 1
ATOM 1831 C C . SER A 1 239 ? 10.263 5.421 5.998 1.00 97.75 239 SER A C 1
ATOM 1833 O O . SER A 1 239 ? 10.741 4.487 6.643 1.00 97.75 239 SER A O 1
ATOM 1835 N N . LEU A 1 240 ? 8.952 5.526 5.754 1.00 97.69 240 LEU A N 1
ATOM 1836 C CA . LEU A 1 240 ? 7.956 4.564 6.238 1.00 97.69 240 LEU A CA 1
ATOM 1837 C C . LEU A 1 240 ? 8.210 3.157 5.677 1.00 97.69 240 LEU A C 1
ATOM 1839 O O . LEU A 1 240 ? 8.278 2.190 6.437 1.00 97.69 240 LEU A O 1
ATOM 1843 N N . ARG A 1 241 ? 8.425 3.035 4.358 1.00 98.12 241 ARG A N 1
ATOM 1844 C CA . ARG A 1 241 ? 8.755 1.745 3.729 1.00 98.12 241 ARG A CA 1
ATOM 1845 C C . ARG A 1 241 ? 10.060 1.154 4.260 1.00 98.12 241 ARG A C 1
ATOM 1847 O O . ARG A 1 241 ? 10.134 -0.050 4.491 1.00 98.12 241 ARG A O 1
ATOM 1854 N N . GLN A 1 242 ? 11.089 1.974 4.459 1.00 97.56 242 GLN A N 1
ATOM 1855 C CA . GLN A 1 242 ? 12.377 1.505 4.971 1.00 97.56 242 GLN A CA 1
ATOM 1856 C C . GLN A 1 242 ? 12.287 1.046 6.427 1.00 97.56 242 GLN A C 1
ATOM 1858 O O . GLN A 1 242 ? 12.891 0.033 6.771 1.00 97.56 242 GLN A O 1
ATOM 1863 N N . ALA A 1 243 ? 11.495 1.722 7.264 1.00 96.56 243 ALA A N 1
ATOM 1864 C CA . ALA A 1 243 ? 11.224 1.265 8.624 1.00 96.56 243 ALA A CA 1
ATOM 1865 C C . ALA A 1 243 ? 10.531 -0.110 8.627 1.00 96.56 243 ALA A C 1
ATOM 1867 O O . ALA A 1 243 ? 10.948 -1.002 9.367 1.00 96.56 243 ALA A O 1
ATOM 1868 N N . LEU A 1 244 ? 9.541 -0.312 7.747 1.00 96.69 244 LEU A N 1
ATOM 1869 C CA . LEU A 1 244 ? 8.881 -1.609 7.552 1.00 96.69 244 LEU A CA 1
ATOM 1870 C C . LEU A 1 244 ? 9.861 -2.692 7.079 1.00 96.69 244 LEU A C 1
ATOM 1872 O O . LEU A 1 244 ? 9.867 -3.796 7.619 1.00 96.69 244 LEU A O 1
ATOM 1876 N N . HIS A 1 245 ? 10.720 -2.374 6.107 1.00 97.00 245 HIS A N 1
ATOM 1877 C CA . HIS A 1 245 ? 11.726 -3.304 5.595 1.00 97.00 245 HIS A CA 1
ATOM 1878 C C . HIS A 1 245 ? 12.742 -3.698 6.668 1.00 97.00 245 HIS A C 1
ATOM 1880 O O . HIS A 1 245 ? 12.968 -4.886 6.888 1.00 97.00 245 HIS A O 1
ATOM 1886 N N . HIS A 1 246 ? 13.304 -2.722 7.383 1.00 95.50 246 HIS A N 1
ATOM 1887 C CA . HIS A 1 246 ? 14.233 -2.974 8.482 1.00 95.50 246 HIS A CA 1
ATOM 1888 C C . HIS A 1 246 ? 13.590 -3.844 9.568 1.00 95.50 246 HIS A C 1
ATOM 1890 O O . HIS A 1 246 ? 14.175 -4.833 10.002 1.00 95.50 246 HIS A O 1
ATOM 1896 N N . GLY A 1 247 ? 12.352 -3.518 9.941 1.00 92.81 247 GLY A N 1
ATOM 1897 C CA . GLY A 1 247 ? 11.560 -4.280 10.898 1.00 92.81 247 GLY A CA 1
ATOM 1898 C C . GLY A 1 247 ? 11.263 -5.717 10.488 1.00 92.81 247 GLY A C 1
ATOM 1899 O O . GLY A 1 247 ? 11.178 -6.596 11.338 1.00 92.81 247 GLY A O 1
ATOM 1900 N N . SER A 1 248 ? 11.152 -5.974 9.182 1.00 93.19 248 SER A N 1
ATOM 1901 C CA . SER A 1 248 ? 10.944 -7.326 8.658 1.00 93.19 248 SER A CA 1
ATOM 1902 C C . SER A 1 248 ? 12.149 -8.251 8.863 1.00 93.19 248 SER A C 1
ATOM 1904 O O . SER A 1 248 ? 12.001 -9.467 8.773 1.00 93.19 248 SER A O 1
ATOM 1906 N N . GLY A 1 249 ? 13.346 -7.693 9.091 1.00 92.81 249 GLY A N 1
ATOM 1907 C CA . GLY A 1 249 ? 14.596 -8.450 9.213 1.00 92.81 249 GLY A CA 1
ATOM 1908 C C . GLY A 1 249 ? 15.074 -9.106 7.911 1.00 92.81 249 GLY A C 1
ATOM 1909 O O . GLY A 1 249 ? 16.038 -9.870 7.930 1.00 92.81 249 GLY A O 1
ATOM 1910 N N . ARG A 1 250 ? 14.418 -8.831 6.779 1.00 93.25 250 ARG A N 1
ATOM 1911 C CA . ARG A 1 250 ? 14.746 -9.423 5.480 1.00 93.25 250 ARG A CA 1
ATOM 1912 C C . ARG A 1 250 ? 15.861 -8.648 4.789 1.00 93.25 250 ARG A C 1
ATOM 1914 O O . ARG A 1 250 ? 15.952 -7.428 4.887 1.00 93.25 250 ARG A O 1
ATOM 1921 N N . SER A 1 251 ? 16.682 -9.370 4.033 1.00 94.69 251 SER A N 1
ATOM 1922 C CA . SER A 1 251 ? 17.624 -8.772 3.081 1.00 94.69 251 SER A CA 1
ATOM 1923 C C . SER A 1 251 ? 16.946 -8.339 1.779 1.00 94.69 251 SER A C 1
ATOM 1925 O O . SER A 1 251 ? 17.445 -7.455 1.085 1.00 94.69 251 SER A O 1
ATOM 1927 N N . GLU A 1 252 ? 15.841 -8.996 1.424 1.00 96.88 252 GLU A N 1
ATOM 1928 C CA . GLU A 1 252 ? 15.097 -8.767 0.190 1.00 96.88 252 GLU A CA 1
ATOM 1929 C C . GLU A 1 252 ? 13.892 -7.863 0.447 1.00 96.88 252 GLU A C 1
ATOM 1931 O O . GLU A 1 252 ? 13.053 -8.147 1.305 1.00 96.88 252 GLU A O 1
ATOM 1936 N N . MET A 1 253 ? 13.779 -6.800 -0.349 1.00 97.44 253 MET A N 1
ATOM 1937 C CA . MET A 1 253 ? 12.600 -5.944 -0.359 1.00 97.44 253 MET A CA 1
ATOM 1938 C C . MET A 1 253 ? 11.671 -6.428 -1.464 1.00 97.44 253 MET A C 1
ATOM 1940 O O . MET A 1 253 ? 12.018 -6.360 -2.642 1.00 97.44 253 MET A O 1
ATOM 1944 N N . HIS A 1 254 ? 10.502 -6.925 -1.080 1.00 97.75 254 HIS A N 1
ATOM 1945 C CA . HIS A 1 254 ? 9.465 -7.376 -2.003 1.00 97.75 254 HIS A CA 1
ATOM 1946 C C . HIS A 1 254 ? 8.444 -6.255 -2.161 1.00 97.75 254 HIS A C 1
ATOM 1948 O O . HIS A 1 254 ? 7.968 -5.729 -1.155 1.00 97.75 254 HIS A O 1
ATOM 1954 N N . THR A 1 255 ? 8.129 -5.861 -3.392 1.00 97.38 255 THR A N 1
ATOM 1955 C CA . THR A 1 255 ? 7.218 -4.748 -3.662 1.00 97.38 255 THR A CA 1
ATOM 1956 C C . THR A 1 255 ? 6.190 -5.114 -4.724 1.00 97.38 255 THR A C 1
ATOM 1958 O O . THR A 1 255 ? 6.496 -5.672 -5.780 1.00 97.38 255 THR A O 1
ATOM 1961 N N . TYR A 1 256 ? 4.931 -4.766 -4.464 1.00 96.00 256 TYR A N 1
ATOM 1962 C CA . TYR A 1 256 ? 3.861 -5.016 -5.416 1.00 96.00 256 TYR A CA 1
ATOM 1963 C C . TYR A 1 256 ? 3.902 -4.005 -6.565 1.00 96.00 256 TYR A C 1
ATOM 1965 O O . TYR A 1 256 ? 3.658 -2.813 -6.371 1.00 96.00 256 TYR A O 1
ATOM 1973 N N . VAL A 1 257 ? 4.173 -4.495 -7.780 1.00 96.12 257 VAL A N 1
ATOM 1974 C CA . VAL A 1 257 ? 4.400 -3.663 -8.974 1.00 96.12 257 VAL A CA 1
ATOM 1975 C C . VAL A 1 257 ? 3.288 -2.650 -9.245 1.00 96.12 257 VAL A C 1
ATOM 1977 O O . VAL A 1 257 ? 3.588 -1.533 -9.639 1.00 96.12 257 VAL A O 1
ATOM 1980 N N . ASN A 1 258 ? 2.020 -2.986 -8.983 1.00 94.56 258 ASN A N 1
ATOM 1981 C CA . ASN A 1 258 ? 0.896 -2.078 -9.239 1.00 94.56 258 ASN A CA 1
ATOM 1982 C C . ASN A 1 258 ? 0.913 -0.831 -8.345 1.00 94.56 258 ASN A C 1
ATOM 1984 O O . ASN A 1 258 ? 0.224 0.141 -8.649 1.00 94.56 258 ASN A O 1
ATOM 1988 N N . TYR A 1 259 ? 1.631 -0.881 -7.221 1.00 95.31 259 TYR A N 1
ATOM 1989 C CA . TYR A 1 259 ? 1.743 0.213 -6.259 1.00 95.31 259 TYR A CA 1
ATOM 1990 C C . TYR A 1 259 ? 3.146 0.837 -6.271 1.00 95.31 259 TYR A C 1
ATOM 1992 O O . TYR A 1 259 ? 3.391 1.744 -5.485 1.00 95.31 259 TYR A O 1
ATOM 2000 N N . ALA A 1 260 ? 4.064 0.359 -7.116 1.00 95.12 260 ALA A N 1
ATOM 2001 C CA . ALA A 1 260 ? 5.456 0.794 -7.141 1.00 95.12 260 ALA A CA 1
ATOM 2002 C C . ALA A 1 260 ? 5.590 2.320 -7.269 1.00 95.12 260 ALA A C 1
ATOM 2004 O O . ALA A 1 260 ? 4.889 2.967 -8.058 1.00 95.12 260 ALA A O 1
ATOM 2005 N N . TYR A 1 261 ? 6.521 2.885 -6.506 1.00 96.00 261 TYR A N 1
ATOM 2006 C CA . TYR A 1 261 ? 6.840 4.305 -6.560 1.00 96.00 261 TYR A CA 1
ATOM 2007 C C . TYR A 1 261 ? 7.628 4.656 -7.832 1.00 96.00 261 TYR A C 1
ATOM 2009 O O . TYR A 1 261 ? 7.427 5.716 -8.425 1.00 96.00 261 TYR A O 1
ATOM 2017 N N . GLY A 1 262 ? 8.518 3.755 -8.254 1.00 94.62 262 GLY A N 1
ATOM 2018 C CA . GLY A 1 262 ? 9.442 3.910 -9.378 1.00 94.62 262 GLY A CA 1
ATOM 2019 C C . GLY A 1 262 ? 10.923 3.951 -8.982 1.00 94.62 262 GLY A C 1
ATOM 2020 O O . GLY A 1 262 ? 11.767 4.141 -9.853 1.00 94.62 262 GLY A O 1
ATOM 2021 N N . ASP A 1 263 ? 11.259 3.794 -7.697 1.00 95.56 263 ASP A N 1
ATOM 2022 C CA . ASP A 1 263 ? 12.647 3.687 -7.215 1.00 95.56 263 ASP A CA 1
ATOM 2023 C C . ASP A 1 263 ? 13.065 2.250 -6.868 1.00 95.56 263 ASP A C 1
ATOM 2025 O O . ASP A 1 263 ? 14.200 2.008 -6.456 1.00 95.56 263 ASP A O 1
ATOM 2029 N N . GLU A 1 264 ? 12.149 1.301 -7.022 1.00 97.25 264 GLU A N 1
ATOM 2030 C CA . GLU A 1 264 ? 12.376 -0.117 -6.819 1.00 97.25 264 GLU A CA 1
ATOM 2031 C C . GLU A 1 264 ? 13.304 -0.695 -7.898 1.00 97.25 264 GLU A C 1
ATOM 2033 O O . GLU A 1 264 ? 13.204 -0.374 -9.084 1.00 97.25 264 GLU A O 1
ATOM 2038 N N . SER A 1 265 ? 14.193 -1.607 -7.500 1.00 97.25 265 SER A N 1
ATOM 2039 C CA . SER A 1 265 ? 14.965 -2.397 -8.462 1.00 97.25 265 SER A CA 1
ATOM 2040 C C . SER A 1 265 ? 14.083 -3.439 -9.156 1.00 97.25 265 SER A C 1
ATOM 2042 O O . SER A 1 265 ? 13.041 -3.834 -8.629 1.00 97.25 265 SER A O 1
ATOM 2044 N N . LEU A 1 266 ? 14.538 -3.974 -10.296 1.00 97.12 266 LEU A N 1
ATOM 2045 C CA . LEU A 1 266 ? 13.836 -5.074 -10.973 1.00 97.12 266 LEU A CA 1
ATOM 2046 C C . LEU A 1 266 ? 13.636 -6.287 -10.059 1.00 97.12 266 LEU A C 1
ATOM 2048 O O . LEU A 1 266 ? 12.589 -6.917 -10.132 1.00 97.12 266 LEU A O 1
ATOM 2052 N N . ASN A 1 267 ? 14.585 -6.580 -9.167 1.00 97.94 267 ASN A N 1
ATOM 2053 C CA . ASN A 1 267 ? 14.433 -7.675 -8.211 1.00 97.94 267 ASN A CA 1
ATOM 2054 C C . ASN A 1 267 ? 13.294 -7.403 -7.223 1.00 97.94 267 ASN A C 1
ATOM 2056 O O . ASN A 1 267 ? 12.535 -8.313 -6.898 1.00 97.94 267 ASN A O 1
ATOM 2060 N N . ASN A 1 268 ? 13.138 -6.148 -6.790 1.00 98.06 268 ASN A N 1
ATOM 2061 C CA . ASN A 1 268 ? 12.100 -5.785 -5.832 1.00 98.06 268 ASN A CA 1
ATOM 2062 C C . ASN A 1 268 ? 10.691 -5.966 -6.399 1.00 98.06 268 ASN A C 1
ATOM 2064 O O . ASN A 1 268 ? 9.813 -6.378 -5.654 1.00 98.06 268 ASN A O 1
ATOM 2068 N N . VAL A 1 269 ? 10.483 -5.698 -7.695 1.00 97.25 269 VAL A N 1
ATOM 2069 C CA . VAL A 1 269 ? 9.154 -5.780 -8.337 1.00 97.25 269 VAL A CA 1
ATOM 2070 C C . VAL A 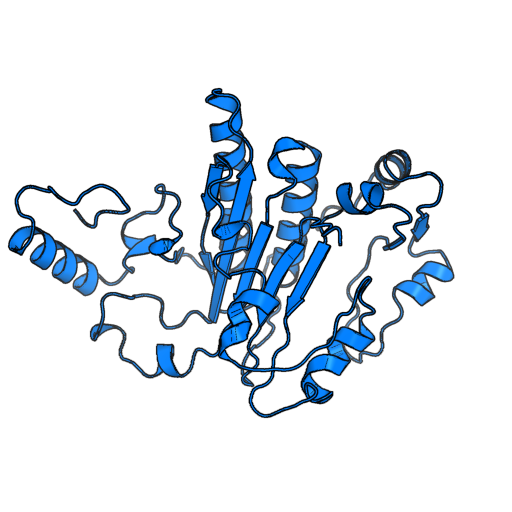1 269 ? 8.900 -7.093 -9.083 1.00 97.25 269 VAL A C 1
ATOM 2072 O O . VAL A 1 269 ? 7.763 -7.559 -9.152 1.00 97.25 269 VAL A O 1
ATOM 2075 N N . TYR A 1 270 ? 9.940 -7.698 -9.659 1.00 97.50 270 TYR A N 1
ATOM 2076 C CA . TYR A 1 270 ? 9.847 -8.863 -10.545 1.00 97.50 270 TYR A CA 1
ATOM 2077 C C . TYR A 1 270 ? 10.528 -10.108 -9.985 1.00 97.50 270 TYR A C 1
ATOM 2079 O O . TYR A 1 270 ? 10.726 -11.060 -10.731 1.00 97.50 270 TYR A O 1
ATOM 2087 N N . GLY A 1 271 ? 10.866 -10.135 -8.699 1.00 97.25 271 GLY A N 1
ATOM 2088 C CA . GLY A 1 271 ? 11.435 -11.309 -8.047 1.00 97.25 271 GLY A CA 1
ATOM 2089 C C . GLY A 1 271 ? 12.944 -11.436 -8.206 1.00 97.25 271 GLY A C 1
ATOM 2090 O O . GLY A 1 271 ? 13.554 -10.911 -9.140 1.00 97.25 271 GLY A O 1
ATOM 2091 N N . TYR A 1 272 ? 13.539 -12.155 -7.261 1.00 96.94 272 TYR A N 1
ATOM 2092 C CA . TYR A 1 272 ? 14.980 -12.370 -7.164 1.00 96.94 272 TYR A CA 1
ATOM 2093 C C . TYR A 1 272 ? 15.446 -13.602 -7.951 1.00 96.94 272 TYR A C 1
ATOM 2095 O O . TYR A 1 272 ? 16.645 -13.795 -8.140 1.00 96.94 272 TYR A O 1
ATOM 2103 N N . GLU A 1 273 ? 14.521 -14.423 -8.454 1.00 96.38 273 GLU A N 1
ATOM 2104 C CA . GLU A 1 273 ? 14.862 -15.591 -9.258 1.00 96.38 273 GLU A CA 1
ATOM 2105 C C . GLU A 1 273 ? 15.231 -15.188 -10.694 1.00 96.38 273 GLU A C 1
ATOM 2107 O O . GLU A 1 273 ? 14.428 -14.599 -11.427 1.00 96.38 273 GLU A O 1
ATOM 2112 N N . GLU A 1 274 ? 16.433 -15.569 -11.133 1.00 96.44 274 GLU A N 1
ATOM 2113 C CA . GLU A 1 274 ? 16.973 -15.198 -12.449 1.00 96.44 274 GLU A CA 1
ATOM 2114 C C . GLU A 1 274 ? 16.042 -15.604 -13.602 1.00 96.44 274 GLU A C 1
ATOM 2116 O O . GLU A 1 274 ? 15.731 -14.792 -14.482 1.00 96.44 274 GLU A O 1
ATOM 2121 N N . TRP A 1 275 ? 15.507 -16.831 -13.554 1.00 97.31 275 TRP A N 1
ATOM 2122 C CA . TRP A 1 275 ? 14.676 -17.402 -14.620 1.00 97.31 275 TRP A CA 1
ATOM 2123 C C . TRP A 1 275 ? 13.450 -16.537 -14.948 1.00 97.31 275 TRP A C 1
ATOM 2125 O O . TRP A 1 275 ? 13.021 -16.466 -16.106 1.00 97.31 275 TRP A O 1
ATOM 2135 N N . ARG A 1 276 ? 12.866 -15.866 -13.945 1.00 97.56 276 ARG A N 1
ATOM 2136 C CA . ARG A 1 276 ? 11.630 -15.097 -14.120 1.00 97.56 276 ARG A CA 1
ATOM 2137 C C . ARG A 1 276 ? 11.910 -13.840 -14.915 1.00 97.56 276 ARG A C 1
ATOM 2139 O O . ARG A 1 276 ? 11.242 -13.581 -15.918 1.00 97.56 276 ARG A O 1
ATOM 2146 N N . GLN A 1 277 ? 12.934 -13.095 -14.517 1.00 97.69 277 GLN A N 1
ATOM 2147 C CA . GLN A 1 277 ? 13.327 -11.885 -15.225 1.00 97.69 277 GLN A CA 1
ATOM 2148 C C . GLN A 1 277 ? 13.856 -12.194 -16.624 1.00 97.69 277 GLN A C 1
ATOM 2150 O O . GLN A 1 277 ? 13.539 -11.462 -17.560 1.00 97.69 277 GLN A O 1
ATOM 2155 N N . GLU A 1 278 ? 14.604 -13.281 -16.813 1.00 98.00 278 GLU A N 1
ATOM 2156 C CA . GLU A 1 278 ? 15.044 -13.707 -18.145 1.00 98.00 278 GLU A CA 1
ATOM 2157 C C . GLU A 1 278 ? 13.862 -14.001 -19.072 1.00 98.00 278 GLU A C 1
ATOM 2159 O O . GLU A 1 278 ? 13.816 -13.510 -20.208 1.00 98.00 278 GLU A O 1
ATOM 2164 N N . LYS A 1 279 ? 12.869 -14.746 -18.572 1.00 98.00 279 LYS A N 1
ATOM 2165 C CA . LYS A 1 279 ? 11.637 -15.050 -19.305 1.00 98.00 279 LYS A CA 1
ATOM 2166 C C . LYS A 1 279 ? 10.871 -13.773 -19.649 1.00 98.00 279 LYS A C 1
ATOM 2168 O O . LYS A 1 279 ? 10.495 -13.595 -20.808 1.00 98.00 279 LYS A O 1
ATOM 2173 N N . LEU A 1 280 ? 10.688 -12.861 -18.692 1.00 98.00 280 LEU A N 1
ATOM 2174 C CA . LEU A 1 280 ? 9.988 -11.592 -18.916 1.00 98.00 280 LEU A CA 1
ATOM 2175 C C . LEU A 1 280 ? 10.734 -10.685 -19.906 1.00 98.00 280 LEU A C 1
ATOM 2177 O O . LEU A 1 280 ? 10.119 -10.167 -20.837 1.00 98.00 280 LEU A O 1
ATOM 2181 N N . LYS A 1 281 ? 12.061 -10.558 -19.793 1.00 98.12 281 LYS A N 1
ATOM 2182 C CA . LYS A 1 281 ? 12.899 -9.798 -20.740 1.00 98.12 281 LYS A CA 1
ATOM 2183 C C . LYS A 1 281 ? 12.846 -10.394 -22.149 1.00 98.12 281 LYS A C 1
ATOM 2185 O O . LYS A 1 281 ? 12.787 -9.655 -23.131 1.00 98.12 281 LYS A O 1
ATOM 2190 N N . LYS A 1 282 ? 12.835 -11.727 -22.275 1.00 98.44 282 LYS A N 1
ATOM 2191 C CA . LYS A 1 282 ? 12.667 -12.414 -23.568 1.00 98.44 282 LYS A CA 1
ATOM 2192 C C . LYS A 1 282 ? 11.306 -12.104 -24.192 1.00 98.44 282 LYS A C 1
ATOM 2194 O O . LYS A 1 282 ? 11.254 -11.793 -25.379 1.00 98.44 282 LYS A O 1
ATOM 2199 N N . LEU A 1 283 ? 10.231 -12.149 -23.403 1.00 98.25 283 LEU A N 1
ATOM 2200 C CA . LEU A 1 283 ? 8.887 -11.789 -23.862 1.00 98.25 283 LEU A CA 1
ATOM 2201 C C . LEU A 1 283 ? 8.813 -10.309 -24.262 1.00 98.25 283 LEU A C 1
ATOM 2203 O O . LEU A 1 283 ? 8.304 -10.004 -25.335 1.00 98.25 283 LEU A O 1
ATOM 2207 N N . LYS A 1 284 ? 9.394 -9.399 -23.471 1.00 98.19 284 LYS A N 1
ATOM 2208 C CA . LYS A 1 284 ? 9.455 -7.965 -23.788 1.00 98.19 284 LYS A CA 1
ATOM 2209 C C . LYS A 1 284 ? 10.117 -7.708 -25.143 1.00 98.19 284 LYS A C 1
ATOM 2211 O O . LYS A 1 284 ? 9.540 -7.013 -25.967 1.00 98.19 284 LYS A O 1
ATOM 2216 N N . ARG A 1 285 ? 11.264 -8.338 -25.422 1.00 98.12 285 ARG A N 1
ATOM 2217 C CA . ARG A 1 285 ? 11.932 -8.230 -26.733 1.00 98.12 285 ARG A CA 1
ATOM 2218 C C . ARG A 1 285 ? 11.107 -8.802 -27.886 1.00 98.12 285 ARG A C 1
ATOM 2220 O O . ARG A 1 285 ? 11.209 -8.307 -28.999 1.00 98.12 285 ARG A O 1
ATOM 2227 N N . MET A 1 286 ? 10.327 -9.852 -27.636 1.00 98.31 286 MET A N 1
ATOM 2228 C CA . MET A 1 286 ? 9.492 -10.487 -28.658 1.00 98.31 286 MET A CA 1
ATOM 2229 C C . MET A 1 286 ? 8.270 -9.635 -29.014 1.00 98.31 286 MET A C 1
ATOM 2231 O O . MET A 1 286 ? 7.956 -9.488 -30.191 1.00 98.31 286 MET A O 1
ATOM 2235 N N . TYR A 1 287 ? 7.586 -9.091 -28.006 1.00 98.19 287 TYR A N 1
ATOM 2236 C CA . TYR A 1 287 ? 6.293 -8.421 -28.180 1.00 98.19 287 TYR A CA 1
ATOM 2237 C C . TYR A 1 287 ? 6.385 -6.892 -28.249 1.00 98.19 287 TYR A C 1
ATOM 2239 O O . TYR A 1 287 ? 5.507 -6.262 -28.830 1.00 98.19 287 TYR A O 1
ATOM 2247 N N . ASP A 1 288 ? 7.436 -6.285 -27.698 1.00 98.12 288 ASP A N 1
ATOM 2248 C CA . ASP A 1 288 ? 7.691 -4.845 -27.776 1.00 98.12 288 ASP A CA 1
ATOM 2249 C C . ASP A 1 288 ? 9.186 -4.547 -28.021 1.00 98.12 288 ASP A C 1
ATOM 2251 O O . ASP A 1 288 ? 9.868 -3.965 -27.171 1.00 98.12 288 ASP A O 1
ATOM 2255 N N . PRO A 1 289 ? 9.722 -4.941 -29.194 1.00 96.94 289 PRO A N 1
ATOM 2256 C CA . PRO A 1 289 ? 11.140 -4.774 -29.531 1.00 96.94 289 PRO A CA 1
ATOM 2257 C C . PRO A 1 289 ? 11.594 -3.310 -29.616 1.00 96.94 289 PRO A C 1
ATOM 2259 O O . PRO A 1 289 ? 12.793 -3.042 -29.620 1.00 96.94 289 PRO A O 1
ATOM 2262 N N . HIS A 1 290 ? 10.657 -2.364 -29.708 1.00 96.94 290 HIS A N 1
ATOM 2263 C CA . HIS A 1 290 ? 10.941 -0.934 -29.831 1.00 96.94 290 HIS A CA 1
ATOM 2264 C C . HIS A 1 290 ? 10.648 -0.146 -28.547 1.00 96.94 290 HIS A C 1
ATOM 2266 O O . HIS A 1 290 ? 10.731 1.079 -28.574 1.00 96.94 290 HIS A O 1
ATOM 2272 N N . GLY A 1 291 ? 10.283 -0.818 -27.447 1.00 95.94 291 GLY A N 1
ATOM 2273 C CA . GLY A 1 291 ? 10.039 -0.173 -26.153 1.00 95.94 291 GLY A CA 1
ATOM 2274 C C . GLY A 1 291 ? 8.887 0.835 -26.168 1.00 95.94 291 GLY A C 1
ATOM 2275 O O . GLY A 1 291 ? 8.934 1.840 -25.460 1.00 95.94 291 GLY A O 1
ATOM 2276 N N . ARG A 1 292 ? 7.852 0.603 -26.985 1.00 96.69 292 ARG A N 1
ATOM 2277 C CA . ARG A 1 292 ? 6.687 1.498 -27.081 1.00 96.69 292 ARG A CA 1
ATOM 2278 C C . ARG A 1 292 ? 5.864 1.518 -25.790 1.00 96.69 292 ARG A C 1
ATOM 2280 O O . ARG A 1 292 ? 5.160 2.492 -25.540 1.00 96.69 292 ARG A O 1
ATOM 2287 N N . PHE A 1 293 ? 5.970 0.479 -24.963 1.00 95.50 293 PHE A N 1
ATOM 2288 C CA . PHE A 1 293 ? 5.249 0.326 -23.701 1.00 95.50 293 PHE A CA 1
ATOM 2289 C C . PHE A 1 293 ? 6.211 0.339 -22.500 1.00 95.50 293 PHE A C 1
ATOM 2291 O O . PHE A 1 293 ? 6.358 -0.672 -21.811 1.00 95.50 293 PHE A O 1
ATOM 2298 N N . ASN A 1 294 ? 6.881 1.477 -22.261 1.00 93.88 294 ASN A N 1
ATOM 2299 C CA . ASN A 1 294 ? 7.920 1.636 -21.223 1.00 93.88 294 ASN A CA 1
ATOM 2300 C C . ASN A 1 294 ? 7.558 2.623 -20.095 1.00 93.88 294 ASN A C 1
ATOM 2302 O O . ASN A 1 294 ? 8.434 3.081 -19.371 1.00 93.88 294 ASN A O 1
ATOM 2306 N N . PHE A 1 295 ? 6.280 2.977 -19.947 1.00 91.62 295 PHE A N 1
ATOM 2307 C CA . PHE A 1 295 ? 5.877 4.054 -19.039 1.00 91.62 295 PHE A CA 1
ATOM 2308 C C . PHE A 1 295 ? 6.048 3.720 -17.547 1.00 91.62 295 PHE A C 1
ATOM 2310 O O . PHE A 1 295 ? 6.695 4.475 -16.830 1.00 91.62 295 PHE A O 1
ATOM 2317 N N . TYR A 1 296 ? 5.465 2.615 -17.071 1.00 92.44 296 TYR A N 1
ATOM 2318 C CA . TYR A 1 296 ? 5.389 2.303 -15.640 1.00 92.44 296 TYR A CA 1
ATOM 2319 C C . TYR A 1 296 ? 6.067 0.968 -15.333 1.00 92.44 296 TYR A C 1
ATOM 2321 O O . TYR A 1 296 ? 5.687 -0.055 -15.904 1.00 92.44 296 TYR A O 1
ATOM 2329 N N . ALA A 1 297 ? 7.077 1.016 -14.458 1.00 93.75 297 ALA A N 1
ATOM 2330 C CA . ALA A 1 297 ? 7.886 -0.118 -14.006 1.00 93.75 297 ALA A CA 1
ATOM 2331 C C . ALA A 1 297 ? 8.296 -1.096 -15.135 1.00 93.75 297 ALA A C 1
ATOM 2333 O O . ALA A 1 297 ? 7.985 -2.276 -15.041 1.00 93.75 297 ALA A O 1
ATOM 2334 N N . PRO A 1 298 ? 8.952 -0.657 -16.230 1.00 95.12 298 PRO A N 1
ATOM 2335 C CA . PRO A 1 298 ? 9.303 -1.558 -17.328 1.00 95.12 298 PRO A CA 1
ATOM 2336 C C . PRO A 1 298 ? 10.357 -2.602 -16.920 1.00 95.12 298 PRO A C 1
ATOM 2338 O O . PRO A 1 298 ? 11.328 -2.293 -16.236 1.00 95.12 298 PRO A O 1
ATOM 2341 N N . ILE A 1 299 ? 10.209 -3.838 -17.411 1.00 95.44 299 ILE A N 1
ATOM 2342 C CA . ILE A 1 299 ? 11.198 -4.919 -17.218 1.00 95.44 299 ILE A CA 1
ATOM 2343 C C . ILE A 1 299 ? 12.487 -4.728 -18.050 1.00 95.44 299 ILE A C 1
ATOM 2345 O O . ILE A 1 299 ? 13.524 -5.318 -17.726 1.00 95.44 299 ILE A O 1
ATOM 2349 N N . ALA A 1 300 ? 12.414 -3.957 -19.143 1.00 90.56 300 ALA A N 1
ATOM 2350 C CA . ALA A 1 300 ? 13.517 -3.595 -20.039 1.00 90.56 300 ALA A CA 1
ATOM 2351 C C . ALA A 1 300 ? 13.149 -2.390 -20.917 1.00 90.56 300 ALA A C 1
ATOM 2353 O O . ALA A 1 300 ? 11.943 -2.239 -21.233 1.00 90.56 300 ALA A O 1
#

Sequence (300 aa):
MDVLRVAAASTWSYFSDNATLSYCNLVSAQVPTYTNVSALGEKLSADAEILLPDSDRYQHATRRWSVLEAPTISFVVVVATEEDIAQTPVIMFYIAQEGATVVDSKYTKLFEDLGAVVTDKGSGDYTQLSAWTGNDNQSPPCQKAGLANVRFPIDLETYCIETQRIVYNLFAEGTKDTPAFANSLLLFEGYSTQGVKAISSESTAFAFRANNLLVSPLITYQRDGSVALDKKAADFGKSLRQALHHGSGRSEMHTYVNYAYGDESLNNVYGYEEWRQEKLKKLKRMYDPHGRFNFYAPIA